Protein AF-A0A8K1FLX7-F1 (afdb_monomer)

Organism: Pythium oligandrum (NCBI:txid41045)

Nearest PDB structures (foldseek):
  1beo-assembly1_A-2  TM=7.433E-01  e=2.198E-02  Phytophthora cryptogea
  1lri-assembly1_A  TM=7.188E-01  e=2.747E-02  Phytophthora cryptogea
  4a3t-assembly1_A  TM=2.373E-01  e=6.465E+00  Saccharomyces cerevisiae W303

Sequence (201 aa):
MKLAAIVLAATVAVASAETTPYCDVSALLKVVQTPHSQACFASTGFNVAVSKAVTADNAAKICSEATCQAVLAETTDTFKTDCLTANNIPILAGVVKPSEAACAKFSTPACDTAIMLKVVTTDNARVCTALTGFSIAAAKPLKADDAAKVCPMTSCQGLFREILSTVTTDCTLFGGPLLVGDIMKQTEEACAEFAAESLTN

Mean predicted aligned error: 14.07 Å

Structure (mmCIF, N/CA/C/O backbone):
data_AF-A0A8K1FLX7-F1
#
_entry.id   AF-A0A8K1FLX7-F1
#
loop_
_atom_site.group_PDB
_atom_site.id
_atom_site.type_symbol
_atom_site.label_atom_id
_atom_site.label_alt_id
_atom_site.label_comp_id
_atom_site.label_asym_id
_atom_site.label_entity_id
_atom_site.label_seq_id
_atom_site.pdbx_PDB_ins_code
_atom_site.Cartn_x
_atom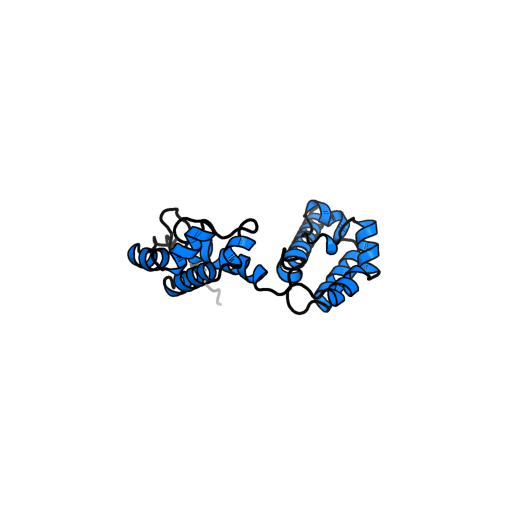_site.Cartn_y
_atom_site.Cartn_z
_atom_site.occupancy
_atom_site.B_iso_or_equiv
_atom_site.auth_seq_id
_atom_site.auth_comp_id
_atom_site.auth_asym_id
_atom_site.auth_atom_id
_atom_site.pdbx_PDB_model_num
ATOM 1 N N . MET A 1 1 ? -45.155 -27.346 -38.912 1.00 38.41 1 MET A N 1
ATOM 2 C CA . MET A 1 1 ? -43.889 -26.581 -38.981 1.00 38.41 1 MET A CA 1
ATOM 3 C C . MET A 1 1 ? -44.151 -25.251 -38.279 1.00 38.41 1 MET A C 1
ATOM 5 O O . MET A 1 1 ? -44.845 -24.425 -38.840 1.00 38.41 1 MET A O 1
ATOM 9 N N . LYS A 1 2 ? -44.045 -25.177 -36.945 1.00 36.53 2 LYS A N 1
ATOM 10 C CA . LYS A 1 2 ? -42.855 -24.759 -36.172 1.00 36.53 2 LYS A CA 1
ATOM 11 C C . LYS A 1 2 ? -42.156 -23.530 -36.766 1.00 36.53 2 LYS A C 1
ATOM 13 O O . LYS A 1 2 ? -41.332 -23.695 -37.652 1.00 36.53 2 LYS A O 1
ATOM 18 N N . LEU A 1 3 ? -42.438 -22.356 -36.205 1.00 33.16 3 LEU A N 1
ATOM 19 C CA . LEU A 1 3 ? -41.485 -21.255 -36.052 1.00 33.16 3 LEU A CA 1
ATOM 20 C C . LEU A 1 3 ? -41.843 -20.522 -34.755 1.00 33.16 3 LEU A C 1
ATOM 22 O O . LEU A 1 3 ? -42.993 -20.162 -34.521 1.00 33.16 3 LEU A O 1
ATOM 26 N N . ALA A 1 4 ? -40.861 -20.489 -33.862 1.00 38.47 4 ALA A N 1
ATOM 27 C CA . ALA A 1 4 ? -40.989 -20.187 -32.451 1.00 38.47 4 ALA A CA 1
ATOM 28 C C . ALA A 1 4 ? -41.092 -18.680 -32.197 1.00 38.47 4 ALA A C 1
ATOM 30 O O . ALA A 1 4 ? -40.341 -17.892 -32.767 1.00 38.47 4 ALA A O 1
ATOM 31 N N . ALA A 1 5 ? -41.992 -18.307 -31.290 1.00 37.91 5 ALA A N 1
ATOM 32 C CA . ALA A 1 5 ? -42.003 -17.003 -30.655 1.00 37.91 5 ALA A CA 1
ATOM 33 C C . ALA A 1 5 ? -40.826 -16.925 -29.672 1.00 37.91 5 ALA A C 1
ATOM 35 O O . ALA A 1 5 ? -40.810 -17.630 -28.664 1.00 37.91 5 ALA A O 1
ATOM 36 N N . ILE A 1 6 ? -39.839 -16.082 -29.967 1.00 38.88 6 ILE A N 1
ATOM 37 C CA . ILE A 1 6 ? -38.841 -15.657 -28.985 1.00 38.88 6 ILE A CA 1
ATOM 38 C C . ILE A 1 6 ? -39.355 -14.337 -28.418 1.00 38.88 6 ILE A C 1
ATOM 40 O O . ILE A 1 6 ? -39.120 -13.265 -28.968 1.00 38.88 6 ILE A O 1
ATOM 44 N N . VAL A 1 7 ? -40.108 -14.429 -27.325 1.00 35.12 7 VAL A N 1
ATOM 45 C CA . VAL A 1 7 ? -40.328 -13.290 -26.436 1.00 35.12 7 VAL A CA 1
ATOM 46 C C . VAL A 1 7 ? -39.023 -13.123 -25.662 1.00 35.12 7 VAL A C 1
ATOM 48 O O . VAL A 1 7 ? -38.773 -13.850 -24.703 1.00 35.12 7 VAL A O 1
ATOM 51 N N . LEU A 1 8 ? -38.156 -12.207 -26.104 1.00 35.25 8 LEU A N 1
ATOM 52 C CA . LEU A 1 8 ? -37.097 -11.692 -25.242 1.00 35.25 8 LEU A CA 1
ATOM 53 C C . LEU A 1 8 ? -37.785 -10.926 -24.109 1.00 35.25 8 LEU A C 1
ATOM 55 O O . LEU A 1 8 ? -38.166 -9.767 -24.258 1.00 35.25 8 LEU A O 1
ATOM 59 N N . ALA A 1 9 ? -37.962 -11.600 -22.976 1.00 37.16 9 ALA A N 1
ATOM 60 C CA . ALA A 1 9 ? -38.159 -10.940 -21.703 1.00 37.16 9 ALA A CA 1
ATOM 61 C C . ALA A 1 9 ? -36.873 -10.163 -21.402 1.00 37.16 9 ALA A C 1
ATOM 63 O O . ALA A 1 9 ? -35.912 -10.702 -20.857 1.00 37.16 9 ALA A O 1
ATOM 64 N N . ALA A 1 10 ? -36.834 -8.896 -21.808 1.00 34.69 10 ALA A N 1
ATOM 65 C CA . ALA A 1 10 ? -35.897 -7.943 -21.252 1.00 34.69 10 ALA A CA 1
ATOM 66 C C . ALA A 1 10 ? -36.300 -7.744 -19.787 1.00 34.69 10 ALA A C 1
ATOM 68 O O . ALA A 1 10 ? -37.112 -6.882 -19.456 1.00 34.69 10 ALA A O 1
ATOM 69 N N . THR A 1 11 ? -35.756 -8.574 -18.899 1.00 41.06 11 THR A N 1
ATOM 70 C CA . THR A 1 11 ? -35.595 -8.194 -17.501 1.00 41.06 11 THR A CA 1
ATOM 71 C C . THR A 1 11 ? -34.634 -7.017 -17.502 1.00 41.06 11 THR A C 1
ATOM 73 O O . THR A 1 11 ? -33.419 -7.178 -17.394 1.00 41.06 11 THR A O 1
ATOM 76 N N . VAL A 1 12 ? -35.181 -5.817 -17.682 1.00 42.44 12 VAL A N 1
ATOM 77 C CA . VAL A 1 12 ? -34.544 -4.607 -17.189 1.00 42.44 12 VAL A CA 1
ATOM 78 C C . VAL A 1 12 ? -34.522 -4.813 -15.685 1.00 42.44 12 VAL A C 1
ATOM 80 O O . VAL A 1 12 ? -35.521 -4.597 -15.000 1.00 42.44 12 VAL A O 1
ATOM 83 N N . ALA A 1 13 ? -33.409 -5.345 -15.182 1.00 37.38 13 ALA A N 1
ATOM 84 C CA . ALA A 1 13 ? -33.047 -5.159 -13.798 1.00 37.38 13 ALA A CA 1
ATOM 85 C C . ALA A 1 13 ? -32.950 -3.645 -13.641 1.00 37.38 13 ALA A C 1
ATOM 87 O O . ALA A 1 13 ? -31.948 -3.022 -13.988 1.00 37.38 13 ALA A O 1
ATOM 88 N N . VAL A 1 14 ? -34.055 -3.039 -13.214 1.00 37.00 14 VAL A N 1
ATOM 89 C CA . VAL A 1 14 ? -34.009 -1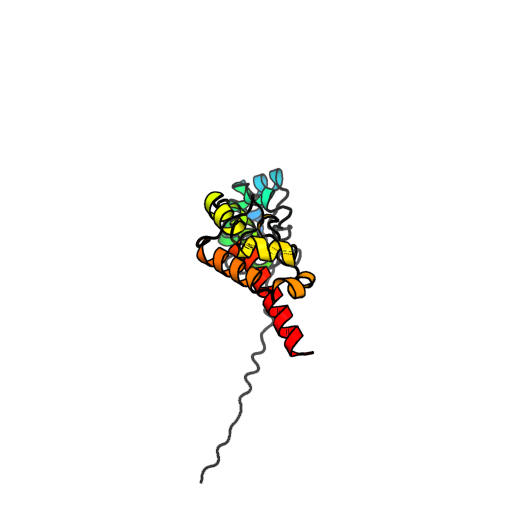.759 -12.541 1.00 37.00 14 VAL A CA 1
ATOM 90 C C . VAL A 1 14 ? -33.110 -2.059 -11.356 1.00 37.00 14 VAL A C 1
ATOM 92 O O . VAL A 1 14 ? -33.545 -2.685 -10.393 1.00 37.00 14 VAL A O 1
ATOM 95 N N . ALA A 1 15 ? -31.821 -1.742 -11.488 1.00 38.69 15 ALA A N 1
ATOM 96 C CA . ALA A 1 15 ? -30.971 -1.558 -10.338 1.00 38.69 15 ALA A CA 1
ATOM 97 C C . ALA A 1 15 ? -31.696 -0.478 -9.547 1.00 38.69 15 ALA A C 1
ATOM 99 O O . ALA A 1 15 ? -31.667 0.700 -9.905 1.00 38.69 15 ALA A O 1
ATOM 100 N N . SER A 1 16 ? -32.481 -0.904 -8.560 1.00 43.84 16 SER A N 1
ATOM 101 C CA . SER A 1 16 ? -32.923 -0.029 -7.500 1.00 43.84 16 SER A CA 1
ATOM 102 C C . SER A 1 16 ? -31.652 0.661 -7.049 1.00 43.84 16 SER A C 1
ATOM 104 O O . SER A 1 16 ? -30.715 0.000 -6.604 1.00 43.84 16 SER A O 1
ATOM 106 N N . ALA A 1 17 ? -31.577 1.970 -7.280 1.00 42.66 17 ALA A N 1
ATOM 107 C CA . ALA A 1 17 ? -30.638 2.815 -6.584 1.00 42.66 17 ALA A CA 1
ATOM 108 C C . ALA A 1 17 ? -30.987 2.642 -5.105 1.00 42.66 17 ALA A C 1
ATOM 110 O O . ALA A 1 17 ? -31.851 3.335 -4.574 1.00 42.66 17 ALA A O 1
ATOM 111 N N . GLU A 1 18 ? -30.419 1.615 -4.478 1.00 52.69 18 GLU A N 1
ATOM 112 C CA . GLU A 1 18 ? -30.443 1.454 -3.043 1.00 52.69 18 GLU A CA 1
ATOM 113 C C . GLU A 1 18 ? -29.642 2.644 -2.545 1.00 52.69 18 GLU A C 1
ATOM 115 O O . GLU A 1 18 ? -28.415 2.674 -2.609 1.00 52.69 18 GLU A O 1
ATOM 120 N N . THR A 1 19 ? -30.352 3.709 -2.183 1.00 66.31 19 THR A N 1
ATOM 121 C CA . THR A 1 19 ? -29.763 4.842 -1.491 1.00 66.31 19 THR A CA 1
ATOM 122 C C . THR A 1 19 ? -29.143 4.275 -0.231 1.00 66.31 19 THR A C 1
ATOM 124 O O . THR A 1 19 ? -29.875 3.918 0.695 1.00 66.31 19 THR A O 1
ATOM 127 N N . THR A 1 20 ? -27.816 4.132 -0.233 1.00 75.75 20 THR A N 1
ATOM 128 C CA . THR A 1 20 ? -27.053 3.673 0.922 1.00 75.75 20 THR A CA 1
ATOM 129 C C . THR A 1 20 ? -27.530 4.468 2.136 1.00 75.75 20 THR A C 1
ATOM 131 O O . THR A 1 20 ? -27.449 5.700 2.116 1.00 75.75 20 THR A O 1
ATOM 134 N N . PRO A 1 21 ? -28.102 3.814 3.159 1.00 87.94 21 PRO A N 1
ATOM 135 C CA . PRO A 1 21 ? -28.716 4.527 4.266 1.00 87.94 21 PRO A CA 1
ATOM 136 C C . PRO A 1 21 ? -27.648 5.264 5.073 1.00 87.94 21 PRO A C 1
ATOM 138 O O . PRO A 1 21 ? -26.487 4.853 5.113 1.00 87.94 21 PRO A O 1
ATOM 141 N N . TYR A 1 22 ? -28.036 6.344 5.749 1.00 89.25 22 TYR A N 1
ATOM 142 C CA . TYR A 1 22 ? -27.153 6.982 6.721 1.00 89.25 22 TYR A CA 1
ATOM 143 C C . TYR A 1 22 ? -26.860 6.037 7.888 1.00 89.25 22 TYR A C 1
ATOM 145 O O . TYR A 1 22 ? -27.714 5.249 8.299 1.00 89.25 22 TYR A O 1
ATOM 153 N N . CYS A 1 23 ? -25.644 6.119 8.419 1.00 88.62 23 CYS A N 1
ATOM 154 C CA . CYS A 1 23 ? -25.226 5.322 9.561 1.00 88.62 23 CYS A CA 1
ATOM 155 C C . CYS A 1 23 ? -26.071 5.646 10.793 1.00 88.62 23 CYS A C 1
ATOM 157 O O . CYS A 1 23 ? -26.326 6.815 11.095 1.00 88.62 23 CYS A O 1
ATOM 159 N N . ASP A 1 24 ? -26.449 4.605 11.538 1.00 90.69 24 ASP A N 1
ATOM 160 C CA . ASP A 1 24 ? -27.077 4.776 12.843 1.00 90.69 24 ASP A CA 1
ATOM 161 C C . ASP A 1 24 ? -26.142 5.573 13.764 1.00 90.69 24 ASP A C 1
ATOM 163 O O . ASP A 1 24 ? -24.997 5.182 14.015 1.00 90.69 24 ASP A O 1
ATOM 167 N N . VAL A 1 25 ? -26.632 6.710 14.263 1.00 87.75 25 VAL A N 1
ATOM 168 C CA . VAL A 1 25 ? -25.826 7.636 15.068 1.00 87.75 25 VAL A CA 1
ATOM 169 C C . VAL A 1 25 ? -25.359 6.961 16.353 1.00 87.75 25 VAL A C 1
ATOM 171 O O . VAL A 1 25 ? -24.241 7.214 16.786 1.00 87.75 25 VAL A O 1
ATOM 174 N N . SER A 1 26 ? -26.166 6.072 16.942 1.00 88.88 26 SER A N 1
ATOM 175 C CA . SER A 1 26 ? -25.806 5.380 18.186 1.00 88.88 26 SER A CA 1
ATOM 176 C C . SER A 1 26 ? -24.693 4.352 17.971 1.00 88.88 26 SER A C 1
ATOM 178 O O . SER A 1 26 ? -23.785 4.251 18.796 1.00 88.88 26 SER A O 1
ATOM 180 N N . ALA A 1 27 ? -24.719 3.619 16.859 1.00 88.94 27 ALA A N 1
ATOM 181 C CA . ALA A 1 27 ? -23.647 2.727 16.434 1.00 88.94 27 ALA A CA 1
ATOM 182 C C . ALA A 1 27 ? -22.360 3.508 16.143 1.00 88.94 27 ALA A C 1
ATOM 184 O O . ALA A 1 27 ? -21.290 3.138 16.622 1.00 88.94 27 ALA A O 1
ATOM 185 N N . LEU A 1 28 ? -22.468 4.640 15.443 1.00 87.06 28 LEU A N 1
ATOM 186 C CA . LEU A 1 28 ? -21.324 5.504 15.159 1.00 87.06 28 LEU A CA 1
ATOM 187 C C . LEU A 1 28 ? -20.711 6.056 16.451 1.00 87.06 28 LEU A C 1
ATOM 189 O O . LEU A 1 28 ? -19.492 6.051 16.606 1.00 87.06 28 LEU A O 1
ATOM 193 N N . LEU A 1 29 ? -21.555 6.464 17.405 1.00 87.69 29 LEU A N 1
ATOM 194 C CA . LEU A 1 29 ? -21.135 6.968 18.710 1.00 87.69 29 LEU A CA 1
ATOM 195 C C . LEU A 1 29 ? -20.344 5.920 19.500 1.00 87.69 29 LEU A C 1
ATOM 197 O O . LEU A 1 29 ? -19.318 6.257 20.088 1.00 87.69 29 LEU A O 1
ATOM 201 N N . LYS A 1 30 ? -20.780 4.652 19.466 1.00 88.38 30 LYS A N 1
ATOM 202 C CA . LYS A 1 30 ? -20.073 3.538 20.118 1.00 88.38 30 LYS A CA 1
ATOM 203 C C . LYS A 1 30 ? -18.651 3.369 19.603 1.00 88.38 30 LYS A C 1
ATOM 205 O O . LYS A 1 30 ? -17.794 3.025 20.401 1.00 88.38 30 LYS A O 1
ATOM 210 N N . VAL A 1 31 ? -18.410 3.633 18.320 1.00 89.50 31 VAL A N 1
ATOM 211 C CA . VAL A 1 31 ? -17.071 3.579 17.720 1.00 89.50 31 VAL A CA 1
ATOM 212 C C . VAL A 1 31 ? -16.267 4.829 18.073 1.00 89.50 31 VAL A C 1
ATOM 214 O O . VAL A 1 31 ? -15.152 4.729 18.571 1.00 89.50 31 VAL A O 1
ATOM 217 N N . VAL A 1 32 ?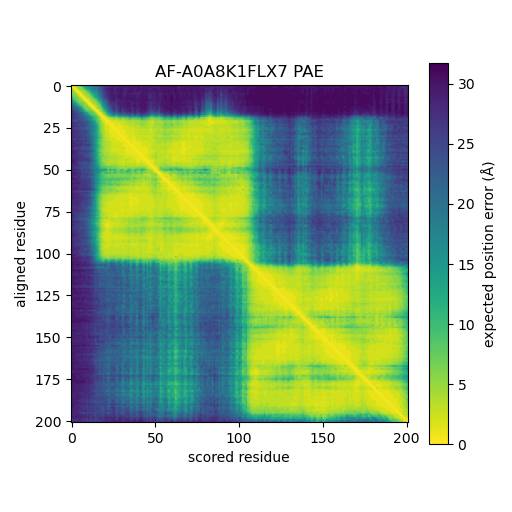 -16.818 6.031 17.870 1.00 88.81 32 VAL A N 1
ATOM 218 C CA . VAL A 1 32 ? -16.015 7.257 18.038 1.00 88.81 32 VAL A CA 1
ATOM 219 C C . VAL A 1 32 ? -15.720 7.618 19.493 1.00 88.81 32 VAL A C 1
ATOM 221 O O . VAL A 1 32 ? -14.799 8.395 19.746 1.00 88.81 32 VAL A O 1
ATOM 224 N N . GLN A 1 33 ? -16.474 7.072 20.449 1.00 92.00 33 GLN A N 1
ATOM 225 C CA . GLN A 1 33 ? -16.265 7.306 21.878 1.00 92.00 33 GLN A CA 1
ATOM 226 C C . GLN A 1 33 ? -15.363 6.268 22.551 1.00 92.00 33 GLN A C 1
ATOM 228 O O . GLN A 1 33 ? -15.080 6.428 23.742 1.00 92.00 33 GLN A O 1
ATOM 233 N N . THR A 1 34 ? -14.882 5.240 21.840 1.00 91.38 34 THR A N 1
ATOM 234 C CA . THR A 1 34 ? -13.972 4.265 22.454 1.00 91.38 34 THR A CA 1
ATOM 235 C C . THR A 1 34 ? -12.663 4.927 22.897 1.00 91.38 34 THR A C 1
ATOM 237 O O . THR A 1 34 ? -12.220 5.913 22.293 1.00 91.38 34 THR A O 1
ATOM 240 N N . PRO A 1 35 ? -11.996 4.394 23.938 1.00 91.50 35 PRO A N 1
ATOM 241 C CA . PRO A 1 35 ? -10.664 4.854 24.325 1.00 91.50 35 PRO A CA 1
ATOM 242 C C . PRO A 1 35 ? -9.665 4.810 23.159 1.00 91.50 35 PRO A C 1
ATOM 244 O O . PRO A 1 35 ? -8.825 5.700 23.039 1.00 91.50 35 PRO A O 1
ATOM 247 N N . HIS A 1 36 ? -9.794 3.821 22.267 1.00 91.75 36 HIS A N 1
ATOM 248 C CA . HIS A 1 36 ? -8.977 3.710 21.061 1.00 91.75 36 HIS A CA 1
ATOM 249 C C . HIS A 1 36 ? -9.235 4.856 20.081 1.00 91.75 36 HIS A C 1
ATOM 251 O O . HIS A 1 36 ? -8.278 5.464 19.607 1.00 91.75 36 HIS A O 1
ATOM 257 N N . SER A 1 37 ? -10.499 5.220 19.840 1.00 89.19 37 SER A N 1
ATOM 258 C CA . SER A 1 37 ? -10.855 6.365 18.991 1.00 89.19 37 SER A CA 1
ATOM 259 C C . SER A 1 37 ? -10.305 7.681 19.536 1.00 89.19 37 SER A C 1
ATOM 261 O O . SER A 1 37 ? -9.695 8.455 18.797 1.00 89.19 37 SER A O 1
ATOM 263 N N . GLN A 1 38 ? -10.425 7.913 20.844 1.00 91.81 38 GLN A N 1
ATOM 264 C CA . GLN A 1 38 ? -9.896 9.126 21.471 1.00 91.81 38 GLN A CA 1
ATOM 265 C C . GLN A 1 38 ? -8.364 9.194 21.398 1.00 91.81 38 GLN A C 1
ATOM 267 O O . GLN A 1 38 ? -7.810 10.240 21.056 1.00 91.81 38 GLN A O 1
ATOM 272 N N . ALA A 1 39 ? -7.676 8.083 21.674 1.00 88.56 39 ALA A N 1
ATOM 273 C CA . ALA A 1 39 ? -6.219 8.011 21.606 1.00 88.56 39 ALA A CA 1
ATOM 274 C C . ALA A 1 39 ? -5.695 8.147 20.166 1.00 88.56 39 ALA A C 1
ATOM 276 O O . ALA A 1 39 ? -4.727 8.875 19.926 1.00 88.56 39 ALA A O 1
ATOM 277 N N . CYS A 1 40 ? -6.363 7.513 19.201 1.00 89.50 40 CYS A N 1
ATOM 278 C CA . CYS A 1 40 ? -6.035 7.634 17.785 1.00 89.50 40 CYS A CA 1
ATOM 279 C C . CYS A 1 40 ? -6.218 9.076 17.295 1.00 89.50 40 CYS A C 1
ATOM 281 O O . CYS A 1 40 ? -5.336 9.627 16.634 1.00 89.50 40 CYS A O 1
ATOM 283 N N . PHE A 1 41 ? -7.321 9.731 17.664 1.00 90.38 41 PHE A N 1
ATOM 284 C CA . PHE A 1 41 ? -7.551 11.123 17.295 1.00 90.38 41 PHE A CA 1
ATOM 285 C C . PHE A 1 41 ? -6.521 12.063 17.935 1.00 90.38 41 PHE A C 1
ATOM 287 O O . PHE A 1 41 ? -5.974 12.924 17.250 1.00 90.38 41 PHE A O 1
ATOM 294 N N . ALA A 1 42 ? -6.202 11.880 19.218 1.00 88.31 42 ALA A N 1
ATOM 295 C CA . ALA A 1 42 ? -5.230 12.719 19.918 1.00 88.31 42 ALA A CA 1
ATOM 296 C C . ALA A 1 42 ? -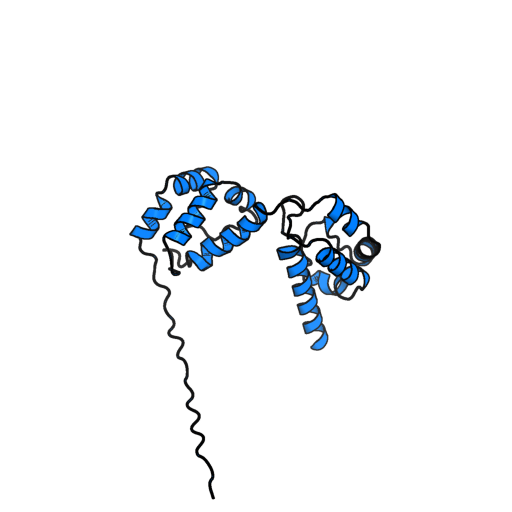3.815 12.624 19.318 1.00 88.31 42 ALA A C 1
ATOM 298 O O . ALA A 1 42 ? -3.110 13.629 19.232 1.00 88.31 42 ALA A O 1
ATOM 299 N N . SER A 1 43 ? -3.401 11.431 18.884 1.00 82.81 43 SER A N 1
ATOM 300 C CA . SER A 1 43 ? -2.077 11.196 18.294 1.00 82.81 43 SER A CA 1
ATOM 301 C C . SER A 1 43 ? -2.019 11.591 16.816 1.00 82.81 43 SER A C 1
ATOM 303 O O . SER A 1 43 ? -1.063 12.239 16.376 1.00 82.81 43 SER A O 1
ATOM 305 N N . THR A 1 44 ? -3.046 11.253 16.033 1.00 84.00 44 THR A N 1
ATOM 306 C CA . THR A 1 44 ? -2.991 11.312 14.563 1.00 84.00 44 THR A CA 1
ATOM 307 C C . THR A 1 44 ? -3.906 12.353 13.930 1.00 84.00 44 THR A C 1
ATOM 309 O O . THR A 1 44 ? -3.602 12.819 12.832 1.00 84.00 44 THR A O 1
ATOM 312 N N . GLY A 1 45 ? -4.974 12.757 14.619 1.00 85.19 45 GLY A N 1
ATOM 313 C CA . GLY A 1 45 ? -6.076 13.549 14.068 1.00 85.19 45 GLY A CA 1
ATOM 314 C C . GLY A 1 45 ? -7.102 12.724 13.281 1.00 85.19 45 GLY A C 1
ATOM 315 O O . GLY A 1 45 ? -8.050 13.297 12.746 1.00 85.19 45 GLY A O 1
ATOM 316 N N . PHE A 1 46 ? -6.940 11.398 13.197 1.00 85.94 46 PHE A N 1
ATOM 317 C CA . PHE A 1 46 ? -7.859 10.515 12.483 1.00 85.94 46 PHE A CA 1
ATOM 318 C C . PHE A 1 46 ? -9.133 10.242 13.287 1.00 85.94 46 PHE A C 1
ATOM 320 O O . PHE A 1 46 ? -9.090 9.938 14.477 1.00 85.94 46 PHE A O 1
ATOM 327 N N . ASN A 1 47 ? -10.277 10.329 12.612 1.00 86.19 47 ASN A N 1
ATOM 328 C CA . ASN A 1 47 ? -11.591 10.005 13.160 1.00 86.19 47 ASN A CA 1
ATOM 329 C C . ASN A 1 47 ? -12.474 9.398 12.064 1.00 86.19 47 ASN A C 1
ATOM 331 O O . ASN A 1 47 ? -12.844 10.092 11.117 1.00 86.19 47 ASN A O 1
ATOM 335 N N . VAL A 1 48 ? -12.855 8.133 12.221 1.00 82.00 48 VAL A N 1
ATOM 336 C CA . VAL A 1 48 ? -13.575 7.350 11.204 1.00 82.00 48 VAL A CA 1
ATOM 337 C C . VAL A 1 48 ? -14.950 7.918 10.809 1.00 82.00 48 VAL A C 1
ATOM 339 O O . VAL A 1 48 ? -15.430 7.651 9.712 1.00 82.00 48 VAL A O 1
ATOM 342 N N . ALA A 1 49 ? -15.580 8.737 11.659 1.00 76.25 49 ALA A N 1
ATOM 343 C CA . ALA A 1 49 ? -16.900 9.313 11.385 1.00 76.25 49 ALA A CA 1
ATOM 344 C C . ALA A 1 49 ? -16.865 10.572 10.508 1.00 76.25 49 ALA A C 1
ATOM 346 O O . ALA A 1 49 ? -17.861 10.897 9.860 1.00 76.25 49 ALA A O 1
ATOM 347 N N . VAL A 1 50 ? -15.751 11.307 10.518 1.00 73.88 50 VAL A N 1
ATOM 348 C CA . VAL A 1 50 ? -15.644 12.623 9.859 1.00 73.88 50 VAL A CA 1
ATOM 349 C C . VAL A 1 50 ? -14.444 12.745 8.926 1.00 73.88 50 VAL A C 1
ATOM 351 O O . VAL A 1 50 ? -14.408 13.655 8.100 1.00 73.88 50 VAL A O 1
ATOM 354 N N . SER A 1 51 ? -13.475 11.840 9.035 1.00 72.88 51 SER A N 1
ATOM 355 C CA . SER A 1 51 ? -12.284 11.830 8.189 1.00 72.88 51 SER A CA 1
ATOM 356 C C . SER A 1 51 ? -12.570 11.140 6.864 1.00 72.88 51 SER A C 1
ATOM 358 O O . SER A 1 51 ? -13.404 10.242 6.763 1.00 72.88 51 SER A O 1
ATOM 360 N N . LYS A 1 52 ? -11.828 11.548 5.837 1.00 73.81 52 LYS A N 1
ATOM 361 C CA . LYS A 1 52 ? -11.665 10.734 4.630 1.00 73.81 52 LYS A CA 1
ATOM 362 C C . LYS A 1 52 ? -10.813 9.501 4.958 1.00 73.81 52 LYS A C 1
ATOM 364 O O . LYS A 1 52 ? -10.190 9.445 6.020 1.00 73.81 52 LYS A O 1
ATOM 369 N N . ALA A 1 53 ? -10.768 8.547 4.030 1.00 76.00 53 ALA A N 1
ATOM 370 C CA . ALA A 1 53 ? -9.816 7.443 4.076 1.00 76.00 53 ALA A CA 1
ATOM 371 C C . ALA A 1 53 ? -8.391 7.918 4.397 1.00 76.00 53 ALA A C 1
ATOM 373 O O . ALA A 1 53 ? -7.976 9.002 3.973 1.00 76.00 53 ALA A O 1
ATOM 374 N N . VAL A 1 54 ? -7.643 7.072 5.105 1.00 75.62 54 VAL A N 1
ATOM 375 C CA . VAL A 1 54 ? -6.193 7.214 5.259 1.00 75.62 54 VAL A CA 1
ATOM 376 C C . VAL A 1 54 ? -5.560 7.315 3.867 1.00 75.62 54 VAL A C 1
ATOM 378 O O . VAL A 1 54 ? -5.836 6.508 2.978 1.00 75.62 54 VAL A O 1
ATOM 381 N N . THR A 1 55 ? -4.733 8.336 3.671 1.00 71.94 55 THR A N 1
ATOM 382 C CA . THR A 1 55 ? -3.972 8.583 2.445 1.00 71.94 55 THR A CA 1
ATOM 383 C C . THR A 1 55 ? -2.520 8.164 2.647 1.00 71.94 55 THR A C 1
ATOM 385 O O . THR A 1 55 ? -2.064 7.992 3.774 1.00 71.94 55 THR A O 1
ATOM 388 N N . ALA A 1 56 ? -1.749 8.035 1.565 1.00 65.25 56 ALA A N 1
ATOM 389 C CA . ALA A 1 56 ? -0.323 7.708 1.667 1.00 65.25 56 ALA A CA 1
ATOM 390 C C . ALA A 1 56 ? 0.447 8.688 2.580 1.00 65.25 56 ALA A C 1
ATOM 392 O O . ALA A 1 56 ? 1.320 8.267 3.335 1.00 65.25 56 ALA A O 1
ATOM 393 N N . ASP A 1 57 ? 0.060 9.967 2.570 1.00 63.78 57 ASP A N 1
ATOM 394 C CA . ASP A 1 57 ? 0.725 11.029 3.332 1.00 63.78 57 ASP A CA 1
ATOM 395 C C . ASP A 1 57 ? 0.526 10.914 4.852 1.00 63.78 57 ASP A C 1
ATOM 397 O O . ASP A 1 57 ? 1.371 11.372 5.620 1.00 63.78 57 ASP A O 1
ATOM 401 N N . ASN A 1 58 ? -0.580 10.313 5.311 1.00 74.88 58 ASN A N 1
ATOM 402 C CA . ASN A 1 58 ? -0.869 10.141 6.741 1.00 74.88 58 ASN A CA 1
ATOM 403 C C . ASN A 1 58 ? -0.850 8.675 7.203 1.00 74.88 58 ASN A C 1
ATOM 405 O O . ASN A 1 58 ? -0.867 8.423 8.410 1.00 74.88 58 ASN A O 1
ATOM 409 N N . ALA A 1 59 ? -0.732 7.720 6.278 1.00 77.06 59 ALA A N 1
ATOM 410 C CA . ALA A 1 59 ? -0.677 6.295 6.569 1.00 77.06 59 ALA A CA 1
ATOM 411 C C . ALA A 1 59 ? 0.474 5.938 7.515 1.00 77.06 59 ALA A C 1
ATOM 413 O O . ALA A 1 59 ? 0.245 5.235 8.490 1.00 77.06 59 ALA A O 1
ATOM 414 N N . ALA A 1 60 ? 1.674 6.497 7.335 1.00 71.25 60 ALA A N 1
ATOM 415 C CA . ALA A 1 60 ? 2.797 6.219 8.238 1.00 71.25 60 ALA A CA 1
ATOM 416 C C . ALA A 1 60 ? 2.486 6.576 9.703 1.00 71.25 60 ALA A C 1
ATOM 418 O O . ALA A 1 60 ? 2.913 5.879 10.622 1.00 71.25 60 ALA A O 1
ATOM 419 N N . LYS A 1 61 ? 1.708 7.643 9.919 1.00 78.25 61 LYS A N 1
ATOM 420 C CA . LYS A 1 61 ? 1.309 8.115 11.247 1.00 78.25 61 LYS A CA 1
ATOM 421 C C . LYS A 1 61 ? 0.119 7.334 11.809 1.00 78.25 61 LYS A C 1
ATOM 423 O O . LYS A 1 61 ? 0.087 7.061 12.996 1.00 78.25 61 LYS A O 1
ATOM 428 N N . ILE A 1 62 ? -0.864 6.994 10.976 1.00 82.50 62 ILE A N 1
ATOM 429 C CA . ILE A 1 62 ? -2.103 6.331 11.414 1.00 82.50 62 ILE A CA 1
ATOM 430 C C . ILE A 1 62 ? -1.904 4.822 11.555 1.00 82.50 62 ILE A C 1
ATOM 432 O O . ILE A 1 62 ? -2.358 4.215 12.516 1.00 82.50 62 ILE A O 1
ATOM 436 N N . CYS A 1 63 ? -1.191 4.205 10.624 1.00 84.06 63 CYS A N 1
ATOM 437 C CA . CYS A 1 63 ? -1.053 2.759 10.550 1.00 84.06 63 CYS A CA 1
ATOM 438 C C . CYS A 1 63 ? -0.009 2.194 11.516 1.00 84.06 63 CYS A C 1
ATOM 440 O O . CYS A 1 63 ? -0.058 1.000 11.804 1.00 84.06 63 CYS A O 1
ATOM 442 N N . SER A 1 64 ? 0.907 3.025 12.025 1.00 79.25 64 SER A N 1
ATOM 443 C CA . SER A 1 64 ? 1.849 2.644 13.086 1.00 79.25 64 SER A CA 1
ATOM 444 C C . SER A 1 64 ? 1.232 2.707 14.490 1.00 79.25 64 SER A C 1
ATOM 446 O O . SER A 1 64 ? 1.778 2.123 15.424 1.00 79.25 64 SER A O 1
ATOM 448 N N . GLU A 1 65 ? 0.077 3.361 14.641 1.00 84.50 65 GLU A N 1
ATOM 449 C CA . GLU A 1 65 ? -0.619 3.510 15.916 1.00 84.50 65 GLU A CA 1
ATOM 450 C C . GLU A 1 65 ? -1.602 2.355 16.137 1.00 84.50 65 GLU A C 1
ATOM 452 O O . GLU A 1 65 ? -2.645 2.253 15.484 1.00 84.50 65 GLU A O 1
ATOM 457 N N . ALA A 1 66 ? -1.307 1.492 17.114 1.00 83.31 66 ALA A N 1
ATOM 458 C CA . ALA A 1 66 ? -2.153 0.339 17.445 1.00 83.31 66 ALA A CA 1
ATOM 459 C C . ALA A 1 66 ? -3.596 0.747 17.800 1.00 83.31 66 ALA A C 1
ATOM 461 O O . ALA A 1 66 ? -4.548 0.030 17.495 1.00 83.31 66 ALA A O 1
ATOM 462 N N . THR A 1 67 ? -3.768 1.929 18.397 1.00 89.69 67 THR A N 1
ATOM 463 C CA . THR A 1 67 ? -5.090 2.477 18.727 1.00 89.69 67 THR A CA 1
ATOM 464 C C . THR A 1 67 ? -5.899 2.816 17.476 1.00 89.69 67 THR A C 1
ATOM 466 O O . THR A 1 67 ? -7.095 2.551 17.442 1.00 89.69 67 THR A O 1
ATOM 469 N N . CYS A 1 68 ? -5.266 3.311 16.412 1.00 89.25 68 CYS A N 1
ATOM 470 C CA . CYS A 1 68 ? -5.942 3.574 15.145 1.00 89.25 68 CYS A CA 1
ATOM 471 C C . CYS A 1 68 ? -6.321 2.289 14.405 1.00 89.25 68 CYS A C 1
ATOM 473 O O . CYS A 1 68 ? -7.406 2.216 13.827 1.00 89.25 68 CYS A O 1
ATOM 475 N N . GLN A 1 69 ? -5.480 1.252 14.469 1.00 88.12 69 GLN A N 1
ATOM 476 C CA . GLN A 1 69 ? -5.838 -0.060 13.922 1.00 88.12 69 GLN A CA 1
ATOM 477 C C . GLN A 1 69 ? -7.031 -0.679 14.663 1.00 88.12 69 GLN A C 1
ATOM 479 O O . GLN A 1 69 ? -7.937 -1.217 14.027 1.00 88.12 69 GLN A O 1
ATOM 484 N N . ALA A 1 70 ? -7.081 -0.536 15.991 1.00 90.06 70 ALA A N 1
ATOM 485 C CA . ALA A 1 70 ? -8.221 -0.984 16.785 1.00 90.06 70 ALA A CA 1
ATOM 486 C C . ALA A 1 70 ? -9.522 -0.261 16.393 1.00 90.06 70 ALA A C 1
ATOM 488 O O . ALA A 1 70 ? -10.556 -0.908 16.282 1.00 90.06 70 ALA A O 1
ATOM 489 N N . VAL A 1 71 ? -9.475 1.044 16.095 1.00 92.00 71 VAL A N 1
ATOM 490 C CA . VAL A 1 71 ? -10.652 1.803 15.626 1.00 92.00 71 VAL A CA 1
ATOM 491 C C . VAL A 1 71 ? -11.183 1.270 14.296 1.00 92.00 71 VAL A C 1
ATOM 493 O O . VAL A 1 71 ? -12.397 1.141 14.132 1.00 92.00 71 VAL A O 1
ATOM 496 N N . LEU A 1 72 ? -10.302 0.950 13.339 1.00 90.56 72 LEU A N 1
ATOM 497 C CA . LEU A 1 72 ? -10.718 0.361 12.060 1.00 90.56 72 LEU A CA 1
ATOM 498 C C . LEU A 1 72 ? -11.417 -0.989 12.283 1.00 90.56 72 LEU A C 1
ATOM 500 O O . LEU A 1 72 ? -12.513 -1.196 11.762 1.00 90.56 72 LEU A O 1
ATOM 504 N N . ALA A 1 73 ? -10.852 -1.847 13.139 1.00 90.06 73 ALA A N 1
ATOM 505 C CA . ALA A 1 73 ? -11.449 -3.133 13.498 1.00 90.06 73 ALA A CA 1
ATOM 506 C C . ALA A 1 73 ? -12.806 -2.978 14.213 1.00 90.06 73 ALA A C 1
ATOM 508 O O . ALA A 1 73 ? -13.786 -3.603 13.813 1.00 90.06 73 ALA A O 1
ATOM 509 N N . GLU A 1 74 ? -12.903 -2.094 15.211 1.00 92.25 74 GLU A N 1
ATOM 510 C CA . GLU A 1 74 ? -14.153 -1.778 15.922 1.00 92.25 74 GLU A CA 1
ATOM 511 C C . GLU A 1 74 ? -15.239 -1.255 14.971 1.00 92.25 74 GLU A C 1
ATOM 513 O O . GLU A 1 74 ? -16.424 -1.571 15.132 1.00 92.25 74 GLU A O 1
ATOM 518 N N . THR A 1 75 ? -14.846 -0.478 13.956 1.00 90.81 75 THR A N 1
ATOM 519 C CA . THR A 1 75 ? -15.765 0.024 12.928 1.00 90.81 75 THR A CA 1
ATOM 520 C C . THR A 1 75 ? -16.285 -1.118 12.059 1.00 90.81 75 THR A C 1
ATOM 522 O O . THR A 1 75 ? -17.498 -1.235 11.886 1.00 90.81 75 THR A O 1
ATOM 525 N N . THR A 1 76 ? -15.405 -1.992 11.563 1.00 90.56 76 THR A N 1
ATOM 526 C CA . THR A 1 76 ? -15.786 -3.198 10.802 1.00 90.56 76 THR A CA 1
ATOM 527 C C . THR A 1 76 ? -16.683 -4.130 11.621 1.00 90.56 76 THR A C 1
ATOM 529 O O . THR A 1 76 ? -17.616 -4.748 11.098 1.00 90.56 76 THR A O 1
ATOM 532 N N . ASP A 1 77 ? -16.449 -4.223 12.929 1.00 90.75 77 ASP A N 1
ATOM 533 C CA . ASP A 1 77 ? -17.277 -5.046 13.800 1.00 90.75 77 ASP A CA 1
ATOM 534 C C . ASP A 1 77 ? -18.654 -4.451 14.068 1.00 90.75 77 ASP A C 1
ATOM 536 O O . ASP A 1 77 ? -19.644 -5.189 14.104 1.00 90.75 77 ASP A O 1
ATOM 540 N N . THR A 1 78 ? -18.727 -3.129 14.191 1.00 91.81 78 THR A N 1
ATOM 541 C CA . THR A 1 78 ? -19.979 -2.407 14.422 1.00 91.81 78 THR A CA 1
ATOM 542 C C . THR A 1 78 ? -20.845 -2.349 13.164 1.00 91.81 78 THR A C 1
ATOM 544 O O . THR A 1 78 ? -22.060 -2.542 13.238 1.00 91.81 78 THR A O 1
ATOM 547 N N . PHE A 1 79 ? -20.235 -2.112 12.003 1.00 89.94 79 PHE A N 1
ATOM 548 C CA . PHE A 1 79 ? -20.932 -1.924 10.735 1.00 89.94 79 PHE A CA 1
ATOM 549 C C . PHE A 1 79 ? -20.731 -3.141 9.832 1.00 89.94 79 PHE A C 1
ATOM 551 O O . PHE A 1 79 ? -19.695 -3.308 9.199 1.00 89.94 79 PHE A O 1
ATOM 558 N N . LYS A 1 80 ? -21.751 -4.005 9.758 1.00 84.69 80 LYS A N 1
ATOM 559 C CA . LYS A 1 80 ? -21.735 -5.209 8.903 1.00 84.69 80 LYS A CA 1
ATOM 560 C C . LYS A 1 80 ? -22.097 -4.926 7.444 1.00 84.69 80 LYS A C 1
ATOM 562 O O . LYS A 1 80 ? -21.752 -5.706 6.561 1.00 84.69 80 LYS A O 1
ATOM 567 N N . THR A 1 81 ? -22.780 -3.816 7.194 1.00 88.50 81 THR A N 1
ATOM 568 C CA . THR A 1 81 ? -23.122 -3.310 5.863 1.00 88.50 81 THR A CA 1
ATOM 569 C C . THR A 1 81 ? -22.726 -1.850 5.772 1.00 88.50 81 THR A C 1
ATOM 571 O O . THR A 1 81 ? -22.651 -1.160 6.790 1.00 88.50 81 THR A O 1
ATOM 574 N N . ASP A 1 82 ? -22.474 -1.381 4.554 1.00 89.38 82 ASP A N 1
ATOM 575 C CA . ASP A 1 82 ? -22.060 -0.000 4.359 1.00 89.38 82 ASP A CA 1
ATOM 576 C C . ASP A 1 82 ? -23.201 0.981 4.659 1.00 89.38 82 ASP A C 1
ATOM 578 O O . ASP A 1 82 ? -24.380 0.674 4.467 1.00 89.38 82 ASP A O 1
ATOM 582 N N . CYS A 1 83 ? -22.831 2.162 5.134 1.00 91.12 83 CYS A N 1
ATOM 583 C CA . CYS A 1 83 ? -23.742 3.253 5.446 1.00 91.12 83 CYS A CA 1
ATOM 584 C C . CYS A 1 83 ? -23.030 4.594 5.247 1.00 91.12 83 CYS A C 1
ATOM 586 O O . CYS A 1 83 ? -21.803 4.676 5.324 1.00 91.12 83 CYS A O 1
ATOM 588 N N . LEU A 1 84 ? -23.789 5.655 4.985 1.00 89.50 84 LEU A N 1
ATOM 589 C CA . LEU A 1 84 ? -23.244 6.992 4.777 1.00 89.50 84 LEU A CA 1
ATOM 590 C C . LEU A 1 84 ? -23.048 7.722 6.107 1.00 89.50 84 LEU A C 1
ATOM 592 O O . LEU A 1 84 ? -23.959 7.813 6.930 1.00 89.50 84 LEU A O 1
ATOM 596 N N . THR A 1 85 ? -21.877 8.318 6.301 1.00 85.81 85 THR A N 1
ATOM 597 C CA . THR A 1 85 ? -21.675 9.313 7.360 1.00 85.81 85 THR A CA 1
ATOM 598 C C . THR A 1 85 ? -22.441 10.604 7.043 1.00 85.81 85 THR A C 1
ATOM 600 O O . THR A 1 85 ? -22.946 10.796 5.933 1.00 85.81 85 THR A O 1
ATOM 603 N N . ALA A 1 86 ? -22.478 11.548 7.990 1.00 81.06 86 ALA A N 1
ATOM 604 C CA . ALA A 1 86 ? -23.078 12.871 7.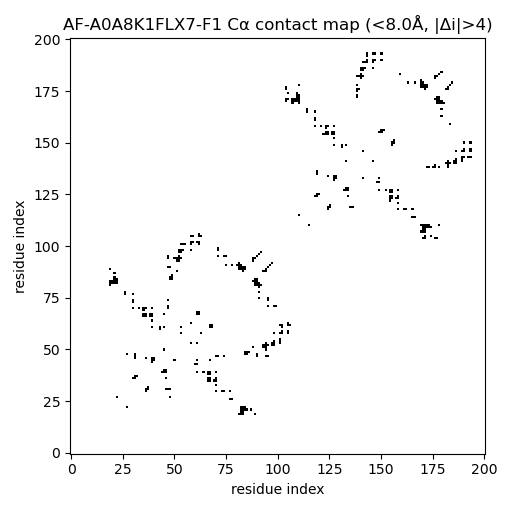776 1.00 81.06 86 ALA A CA 1
ATOM 605 C C . ALA A 1 86 ? -22.468 13.638 6.581 1.00 81.06 86 ALA A C 1
ATOM 607 O O . ALA A 1 86 ? -23.116 14.508 6.008 1.00 81.06 86 ALA A O 1
ATOM 608 N N . ASN A 1 87 ? -21.247 13.279 6.171 1.00 81.38 87 ASN A N 1
ATOM 609 C CA . ASN A 1 87 ? -20.544 13.872 5.034 1.00 81.38 87 ASN A CA 1
ATOM 610 C C . ASN A 1 87 ? -20.798 13.131 3.704 1.00 81.38 87 ASN A C 1
ATOM 612 O O . ASN A 1 87 ? -20.086 13.378 2.733 1.00 81.38 87 ASN A O 1
ATOM 616 N N . ASN A 1 88 ? -21.781 12.222 3.645 1.00 85.81 88 ASN A N 1
ATOM 617 C CA . ASN A 1 88 ? -22.068 11.354 2.492 1.00 85.81 88 ASN A CA 1
ATOM 618 C C . ASN A 1 88 ? -20.882 10.465 2.080 1.00 85.81 88 ASN A C 1
ATOM 620 O O . ASN A 1 88 ? -20.704 10.159 0.902 1.00 85.81 88 ASN A O 1
ATOM 624 N N . ILE A 1 89 ? -20.065 10.047 3.049 1.00 85.31 89 ILE A N 1
ATOM 625 C CA . ILE A 1 89 ? -18.961 9.114 2.812 1.00 85.31 89 ILE A CA 1
ATOM 626 C C . ILE A 1 89 ? -19.414 7.724 3.271 1.00 85.31 89 ILE A C 1
ATOM 628 O O . ILE A 1 89 ? -19.820 7.600 4.428 1.00 85.31 89 ILE A O 1
ATOM 632 N N . PRO A 1 90 ? -19.350 6.685 2.420 1.00 89.56 90 PRO A N 1
ATOM 633 C CA . PRO A 1 90 ? -19.602 5.316 2.853 1.00 89.56 90 PRO A CA 1
ATOM 634 C C . PRO A 1 90 ? -18.543 4.898 3.876 1.00 89.56 90 PRO A C 1
ATOM 636 O O . PRO A 1 90 ? -17.347 4.971 3.593 1.00 89.56 90 PRO A O 1
ATOM 639 N N . ILE A 1 91 ? -18.955 4.505 5.079 1.00 90.31 91 ILE A N 1
ATOM 640 C CA . ILE A 1 91 ? -18.017 4.256 6.176 1.00 90.31 91 ILE A CA 1
ATOM 641 C C . ILE A 1 91 ? -17.105 3.063 5.877 1.00 90.31 91 ILE A C 1
ATOM 643 O O . ILE A 1 91 ? -15.898 3.146 6.104 1.00 90.31 91 ILE A O 1
ATOM 647 N N . LEU A 1 92 ? -17.630 1.984 5.291 1.00 90.00 92 LEU A N 1
ATOM 648 C CA . LEU A 1 92 ? -16.826 0.805 4.982 1.00 90.00 92 LEU A CA 1
ATOM 649 C C . LEU A 1 92 ? -16.060 0.993 3.673 1.00 90.00 92 LEU A C 1
ATOM 651 O O . LEU A 1 92 ? -14.835 0.883 3.668 1.00 90.00 92 LEU A O 1
ATOM 655 N N . ALA A 1 93 ? -16.743 1.281 2.561 1.00 88.94 93 ALA A N 1
ATOM 656 C CA . ALA A 1 93 ? -16.090 1.391 1.256 1.00 88.94 93 ALA A CA 1
ATOM 657 C C . ALA A 1 93 ? -15.269 2.675 1.082 1.00 88.94 93 ALA A C 1
ATOM 659 O O . ALA A 1 93 ? -14.298 2.675 0.330 1.00 88.94 93 ALA A O 1
ATOM 660 N N . GLY A 1 94 ? -15.645 3.761 1.756 1.00 86.06 94 GLY A N 1
ATOM 661 C CA . GLY A 1 94 ? -15.031 5.080 1.598 1.00 86.06 94 GLY A CA 1
ATOM 662 C C . GLY A 1 94 ? -14.032 5.456 2.687 1.00 86.06 94 GLY A C 1
ATOM 663 O O . GLY A 1 94 ? -13.240 6.370 2.463 1.00 86.06 94 GLY A O 1
ATOM 664 N N . VAL A 1 95 ? -14.036 4.775 3.840 1.00 89.06 95 VAL A N 1
ATOM 665 C CA . VAL A 1 95 ? -13.090 5.049 4.935 1.00 89.06 95 VAL A CA 1
ATOM 666 C C . VAL A 1 95 ? -12.345 3.791 5.351 1.00 89.06 95 VAL A C 1
ATOM 668 O O . VAL A 1 95 ? -11.127 3.750 5.201 1.00 89.06 95 VAL A O 1
ATOM 671 N N . VAL A 1 96 ? -13.033 2.764 5.851 1.00 89.88 96 VAL A N 1
ATOM 672 C CA . VAL A 1 96 ? -12.370 1.625 6.505 1.00 89.88 96 VAL A CA 1
ATOM 673 C C . VAL A 1 96 ? -11.541 0.798 5.527 1.00 89.88 96 VAL A C 1
ATOM 675 O O . VAL A 1 96 ? -10.327 0.738 5.686 1.00 89.88 96 VAL A O 1
ATOM 678 N N . LYS A 1 97 ? -12.147 0.242 4.470 1.00 88.12 97 LYS A N 1
ATOM 679 C CA . LYS A 1 97 ? -11.444 -0.587 3.473 1.00 88.12 97 LYS A CA 1
ATOM 680 C C . LYS A 1 97 ? -10.226 0.105 2.848 1.00 88.12 97 LYS A C 1
ATOM 682 O O . LYS A 1 97 ? -9.158 -0.506 2.822 1.00 88.12 97 LYS A O 1
ATOM 687 N N . PRO A 1 98 ? -10.321 1.354 2.345 1.00 83.50 98 PRO A N 1
ATOM 688 C CA . PRO A 1 98 ? -9.145 2.030 1.807 1.00 83.50 98 PRO A CA 1
ATOM 689 C C . PRO A 1 98 ? -8.091 2.317 2.886 1.00 83.50 98 PRO A C 1
ATOM 691 O O . PRO A 1 98 ? -6.901 2.275 2.582 1.00 83.50 98 PRO A O 1
ATOM 694 N N . SER A 1 99 ? -8.494 2.537 4.144 1.00 86.50 99 SER A N 1
ATOM 695 C CA . SER A 1 99 ? -7.546 2.728 5.248 1.00 86.50 99 SER A CA 1
ATOM 696 C C . SER A 1 99 ? -6.832 1.439 5.645 1.00 86.50 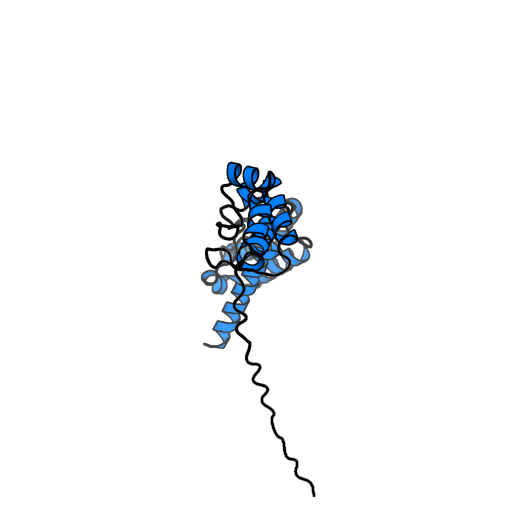99 SER A C 1
ATOM 698 O O . SER A 1 99 ? -5.618 1.449 5.811 1.00 86.50 99 SER A O 1
ATOM 700 N N . GLU A 1 100 ? -7.546 0.318 5.734 1.00 85.31 100 GLU A N 1
ATOM 701 C CA . GLU A 1 100 ? -6.957 -1.008 5.946 1.00 85.31 100 GLU A CA 1
ATOM 702 C C . GLU A 1 100 ? -5.990 -1.361 4.812 1.00 85.31 100 GLU A C 1
ATOM 704 O O . GLU A 1 100 ? -4.874 -1.804 5.075 1.00 85.31 100 GLU A O 1
ATOM 709 N N . ALA A 1 101 ? -6.368 -1.089 3.559 1.00 80.81 101 ALA A N 1
ATOM 710 C CA . ALA A 1 101 ? -5.495 -1.287 2.406 1.00 80.81 101 ALA A CA 1
ATOM 711 C C . ALA A 1 101 ? -4.235 -0.411 2.475 1.00 80.81 101 ALA A C 1
ATOM 713 O O . ALA A 1 101 ? -3.152 -0.882 2.138 1.00 80.81 101 ALA A O 1
ATOM 714 N N . ALA A 1 102 ? -4.347 0.840 2.933 1.00 78.56 102 ALA A N 1
ATOM 715 C CA . ALA A 1 102 ? -3.194 1.707 3.162 1.00 78.56 102 ALA A CA 1
ATOM 716 C C . ALA A 1 102 ? -2.310 1.197 4.315 1.00 78.56 102 ALA A C 1
ATOM 718 O O . ALA A 1 102 ? -1.085 1.227 4.207 1.00 78.56 102 ALA A O 1
ATOM 719 N N . CYS A 1 103 ? -2.909 0.689 5.393 1.00 78.38 103 CYS A N 1
ATOM 720 C CA . CYS A 1 103 ? -2.191 0.214 6.574 1.00 78.38 103 CYS A CA 1
ATOM 721 C C . CYS A 1 103 ? -1.555 -1.163 6.420 1.00 78.38 103 CYS A C 1
ATOM 723 O O . CYS A 1 103 ? -0.486 -1.391 6.988 1.00 78.38 103 CYS A O 1
ATOM 725 N N . ALA A 1 104 ? -2.135 -2.047 5.610 1.00 72.75 104 ALA A N 1
ATOM 726 C CA . ALA A 1 104 ? -1.521 -3.319 5.243 1.00 72.75 104 ALA A CA 1
ATOM 727 C C . ALA A 1 104 ? -0.126 -3.104 4.637 1.00 72.75 104 ALA A C 1
ATOM 729 O O . ALA A 1 104 ? 0.790 -3.880 4.890 1.00 72.75 104 ALA A O 1
ATOM 730 N N . LYS A 1 105 ? 0.079 -1.990 3.926 1.00 65.94 105 LYS A N 1
ATOM 731 C CA . LYS A 1 105 ? 1.389 -1.619 3.382 1.00 65.94 105 LYS A CA 1
ATOM 732 C C . LYS A 1 105 ? 2.434 -1.413 4.478 1.00 65.94 105 LYS A C 1
ATOM 734 O O . LYS A 1 105 ? 3.574 -1.779 4.273 1.00 65.94 105 LYS A O 1
ATOM 739 N N . PHE A 1 106 ? 2.062 -0.910 5.655 1.00 62.59 106 PHE A N 1
ATOM 740 C CA . PHE A 1 106 ? 2.997 -0.627 6.755 1.00 62.59 106 PHE A CA 1
ATOM 741 C C . PHE A 1 106 ? 3.258 -1.810 7.691 1.00 62.59 106 PHE A C 1
ATOM 743 O O . PHE A 1 106 ? 4.331 -1.881 8.284 1.00 62.59 106 PHE A O 1
ATOM 750 N N . SER A 1 107 ? 2.309 -2.740 7.838 1.00 60.72 107 SER A N 1
ATOM 751 C CA . SER A 1 107 ? 2.568 -4.005 8.547 1.00 60.72 107 SER A CA 1
ATOM 752 C C . SER A 1 107 ? 3.391 -4.983 7.706 1.00 60.72 107 SER A C 1
ATOM 754 O O . SER A 1 107 ? 3.898 -5.978 8.226 1.00 60.72 107 SER A O 1
ATOM 756 N N . THR A 1 108 ? 3.534 -4.697 6.411 1.00 66.31 108 THR A N 1
ATOM 757 C CA . THR A 1 108 ? 4.331 -5.504 5.501 1.00 66.31 108 THR A CA 1
ATOM 758 C C . THR A 1 108 ? 5.824 -5.278 5.780 1.00 66.31 108 THR A C 1
ATOM 760 O O . THR A 1 108 ? 6.278 -4.127 5.805 1.00 66.31 108 THR A O 1
ATOM 763 N N . PRO A 1 109 ? 6.613 -6.351 5.982 1.00 75.81 109 PRO A N 1
ATOM 764 C CA . PRO A 1 109 ? 8.037 -6.229 6.258 1.00 75.81 109 PRO A CA 1
ATOM 765 C C . PRO A 1 109 ? 8.764 -5.475 5.141 1.00 75.81 109 PRO A C 1
ATOM 767 O O . PRO A 1 109 ? 8.373 -5.507 3.970 1.00 75.81 109 PRO A O 1
ATOM 770 N N . ALA A 1 110 ? 9.857 -4.810 5.511 1.00 82.12 110 ALA A N 1
ATOM 771 C CA . ALA A 1 110 ? 10.771 -4.247 4.530 1.00 82.12 110 ALA A CA 1
ATOM 772 C C . ALA A 1 110 ? 11.294 -5.358 3.609 1.00 82.12 110 ALA A C 1
ATOM 774 O O . ALA A 1 110 ? 11.556 -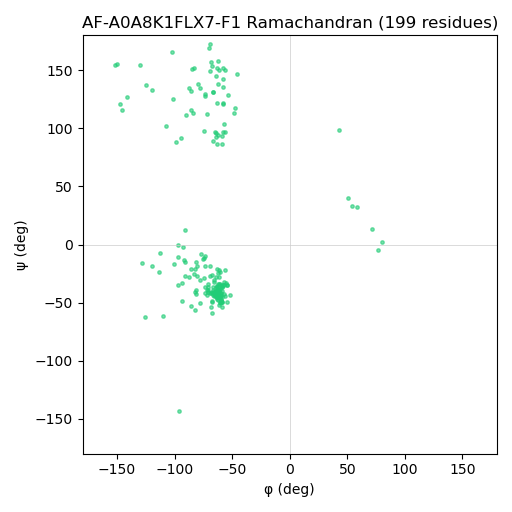6.476 4.062 1.00 82.12 110 ALA A O 1
ATOM 775 N N . CYS A 1 111 ? 11.454 -5.047 2.323 1.00 84.19 111 CYS A N 1
ATOM 776 C CA . CYS A 1 111 ? 12.049 -5.984 1.380 1.00 84.19 111 CYS A CA 1
ATOM 777 C C . CYS A 1 111 ? 13.449 -6.386 1.847 1.00 84.19 111 CYS A C 1
ATOM 779 O O . CYS A 1 111 ? 14.250 -5.532 2.232 1.00 84.19 111 CYS A O 1
ATOM 781 N N . ASP A 1 112 ? 13.746 -7.684 1.779 1.00 87.12 112 ASP A N 1
ATOM 782 C CA . ASP A 1 112 ? 15.067 -8.201 2.119 1.00 87.12 112 ASP A CA 1
ATOM 783 C C . ASP A 1 112 ? 16.130 -7.530 1.234 1.00 87.12 112 ASP A C 1
ATOM 785 O O . ASP A 1 112 ? 16.090 -7.595 0.000 1.00 87.12 112 ASP A O 1
ATOM 789 N N . THR A 1 113 ? 17.089 -6.864 1.876 1.00 84.06 113 THR A N 1
ATOM 790 C CA . THR A 1 113 ? 18.126 -6.090 1.190 1.00 84.06 113 THR A CA 1
ATOM 791 C C . THR A 1 113 ? 18.985 -6.955 0.268 1.00 84.06 113 THR A C 1
ATOM 793 O O . THR A 1 113 ? 19.401 -6.476 -0.784 1.00 84.06 113 THR A O 1
ATOM 796 N N . ALA A 1 114 ? 19.252 -8.216 0.615 1.00 85.94 114 ALA A N 1
ATOM 797 C CA . ALA A 1 114 ? 20.042 -9.119 -0.219 1.00 85.94 114 ALA A CA 1
ATOM 798 C C . ALA A 1 114 ? 19.260 -9.555 -1.465 1.00 85.94 114 ALA A C 1
ATOM 800 O O . ALA A 1 114 ? 19.826 -9.595 -2.562 1.00 85.94 114 ALA A O 1
ATOM 801 N N . ILE A 1 115 ? 17.957 -9.812 -1.320 1.00 86.06 115 ILE A N 1
ATOM 802 C CA . ILE A 1 115 ? 17.059 -10.071 -2.454 1.00 86.06 115 ILE A CA 1
ATOM 803 C C . ILE A 1 115 ? 17.019 -8.857 -3.384 1.00 86.06 115 ILE A C 1
ATOM 805 O O . ILE A 1 115 ? 17.250 -8.991 -4.588 1.00 86.06 115 ILE A O 1
ATOM 809 N N . MET A 1 116 ? 16.797 -7.664 -2.830 1.00 87.31 116 MET A N 1
ATOM 810 C CA . MET A 1 116 ? 16.728 -6.442 -3.627 1.00 87.31 116 MET A CA 1
ATOM 811 C C . MET A 1 116 ? 18.053 -6.122 -4.305 1.00 87.31 116 MET A C 1
ATOM 813 O O . MET A 1 116 ? 18.055 -5.758 -5.479 1.00 87.31 116 MET A O 1
ATOM 817 N N . LEU A 1 117 ? 19.179 -6.318 -3.616 1.00 87.00 117 LEU A N 1
ATOM 818 C CA . LEU A 1 117 ? 20.504 -6.135 -4.197 1.00 87.00 117 LEU A CA 1
ATOM 819 C C . LEU A 1 117 ? 20.713 -7.069 -5.392 1.00 87.00 117 LEU A C 1
ATOM 821 O O . LEU A 1 117 ? 21.220 -6.638 -6.426 1.00 87.00 117 LEU A O 1
ATOM 825 N N . LYS A 1 118 ? 20.281 -8.329 -5.286 1.00 87.00 118 LYS A N 1
ATOM 826 C CA . LYS A 1 118 ? 20.365 -9.295 -6.386 1.00 87.00 118 LYS A CA 1
ATOM 827 C C . LYS A 1 118 ? 19.548 -8.852 -7.599 1.00 87.00 118 LYS A C 1
ATOM 829 O O . LYS A 1 118 ? 20.033 -8.975 -8.716 1.00 87.00 118 LYS A O 1
ATOM 834 N N . VAL A 1 119 ? 18.352 -8.309 -7.382 1.00 87.69 119 VAL A N 1
ATOM 835 C CA . VAL A 1 119 ? 17.487 -7.793 -8.452 1.00 87.69 119 VAL A CA 1
ATOM 836 C C . VAL A 1 119 ? 18.090 -6.550 -9.112 1.00 87.69 119 VAL A C 1
ATOM 838 O O . VAL A 1 119 ? 18.194 -6.493 -10.331 1.00 87.69 119 VAL A O 1
ATOM 841 N N . VAL A 1 120 ? 18.524 -5.548 -8.342 1.00 87.38 120 VAL A N 1
ATOM 842 C CA . VAL A 1 120 ? 19.008 -4.276 -8.919 1.00 87.38 120 VAL A CA 1
ATOM 843 C C . VAL A 1 120 ? 20.395 -4.385 -9.559 1.00 87.38 120 VAL A C 1
ATOM 845 O O . VAL A 1 120 ? 20.816 -3.466 -10.260 1.00 87.38 120 VAL A O 1
ATOM 848 N N . THR A 1 121 ? 21.113 -5.488 -9.334 1.00 88.94 121 THR A N 1
ATOM 849 C CA . THR A 1 121 ? 22.436 -5.741 -9.925 1.00 88.94 121 THR A CA 1
ATOM 850 C C . THR A 1 121 ? 22.391 -6.616 -11.176 1.00 88.94 121 THR A C 1
ATOM 852 O O . THR A 1 121 ? 23.442 -6.849 -11.777 1.00 88.94 121 THR A O 1
ATOM 855 N N . THR A 1 122 ? 21.213 -7.075 -11.616 1.00 90.94 122 THR A N 1
ATOM 856 C CA . THR A 1 122 ? 21.114 -7.855 -12.855 1.00 90.94 122 THR A CA 1
ATOM 857 C C . THR A 1 122 ? 21.420 -7.007 -14.089 1.00 90.94 122 THR A C 1
ATOM 859 O O . THR A 1 122 ? 21.285 -5.778 -14.099 1.00 90.94 122 THR A O 1
ATOM 862 N N . ASP A 1 123 ? 21.824 -7.671 -15.175 1.00 93.38 123 ASP A N 1
ATOM 863 C CA . ASP A 1 123 ? 22.021 -7.004 -16.465 1.00 93.38 123 ASP A CA 1
ATOM 864 C C . ASP A 1 123 ? 20.731 -6.327 -16.941 1.00 93.38 123 ASP A C 1
ATOM 866 O O . ASP A 1 123 ? 20.775 -5.212 -17.461 1.00 93.38 123 ASP A O 1
ATOM 870 N N . ASN A 1 124 ? 19.581 -6.954 -16.685 1.00 92.62 124 ASN A N 1
ATOM 871 C CA . ASN A 1 124 ? 18.267 -6.392 -16.969 1.00 92.62 124 ASN A CA 1
ATOM 872 C C . ASN A 1 124 ? 18.037 -5.075 -16.213 1.00 92.62 124 ASN A C 1
ATOM 874 O O . ASN A 1 124 ? 17.683 -4.076 -16.844 1.00 92.62 124 ASN A O 1
ATOM 878 N N . ALA A 1 125 ? 18.327 -5.026 -14.907 1.00 90.44 125 ALA A N 1
ATOM 879 C CA . ALA A 1 125 ? 18.237 -3.801 -14.111 1.00 90.44 125 ALA A CA 1
ATOM 880 C C . ALA A 1 125 ? 19.154 -2.690 -14.635 1.00 90.44 125 ALA A C 1
ATOM 882 O O . ALA A 1 125 ? 18.712 -1.555 -14.855 1.00 90.44 125 ALA A O 1
ATOM 883 N N . ARG A 1 126 ? 20.428 -3.020 -14.880 1.00 93.06 126 ARG A N 1
ATOM 884 C CA . ARG A 1 126 ? 21.435 -2.058 -15.343 1.00 93.06 126 ARG A CA 1
ATOM 885 C C . ARG A 1 126 ? 21.074 -1.482 -16.710 1.00 93.06 126 ARG A C 1
ATOM 887 O O . ARG A 1 126 ? 21.118 -0.268 -16.893 1.00 93.06 126 ARG A O 1
ATOM 894 N N . VAL A 1 127 ? 20.710 -2.339 -17.662 1.00 93.50 127 VAL A N 1
ATOM 895 C CA . VAL A 1 127 ? 20.386 -1.929 -19.035 1.00 93.50 127 VAL A CA 1
ATOM 896 C C . VAL A 1 127 ? 19.055 -1.180 -19.083 1.00 93.50 127 VAL A C 1
ATOM 898 O O . VAL A 1 127 ? 18.966 -0.166 -19.771 1.00 93.50 127 VAL A O 1
ATOM 901 N N . CYS A 1 128 ? 18.039 -1.621 -18.335 1.00 92.62 128 CYS A N 1
ATOM 902 C CA . CYS A 1 128 ? 16.773 -0.893 -18.230 1.00 92.62 128 CYS A CA 1
ATOM 903 C C . CYS A 1 128 ? 16.999 0.528 -17.695 1.00 92.62 128 CYS A C 1
ATOM 905 O O . CYS A 1 128 ? 16.588 1.498 -18.336 1.00 92.62 128 CYS A O 1
ATOM 907 N N . THR A 1 129 ? 17.740 0.663 -16.589 1.00 92.50 129 THR A N 1
ATOM 908 C CA . THR A 1 129 ? 18.047 1.971 -15.990 1.00 92.50 129 THR A CA 1
ATOM 909 C C . THR A 1 129 ? 18.828 2.860 -16.953 1.00 92.50 129 THR A C 1
ATOM 911 O O . THR A 1 129 ? 18.484 4.025 -17.128 1.00 92.50 129 THR A O 1
ATOM 914 N N . ALA A 1 130 ? 19.852 2.320 -17.619 1.00 91.88 130 ALA A N 1
ATOM 915 C CA . ALA A 1 130 ? 20.696 3.094 -18.526 1.00 91.88 130 ALA A CA 1
ATOM 916 C C . ALA A 1 130 ? 19.936 3.635 -19.748 1.00 91.88 130 ALA A C 1
ATOM 918 O O . ALA A 1 130 ? 20.230 4.735 -20.207 1.00 91.88 130 ALA A O 1
ATOM 919 N N . LEU A 1 131 ? 18.978 2.872 -20.281 1.00 90.06 131 LEU A N 1
ATOM 920 C CA . LEU A 1 131 ? 18.273 3.239 -21.513 1.00 90.06 131 LEU A CA 1
ATOM 921 C C . LEU A 1 131 ? 17.000 4.051 -21.265 1.00 90.06 131 LEU A C 1
ATOM 923 O O . LEU A 1 131 ? 16.591 4.816 -22.135 1.00 90.06 131 LEU A O 1
ATOM 927 N N . THR A 1 132 ? 16.372 3.890 -20.101 1.00 89.88 132 THR A N 1
ATOM 928 C CA . THR A 1 132 ? 15.050 4.476 -19.825 1.00 89.88 132 THR A CA 1
ATOM 929 C C . THR A 1 132 ? 15.046 5.455 -18.656 1.00 89.88 132 THR A C 1
ATOM 931 O O . THR A 1 132 ? 14.121 6.250 -18.530 1.00 89.88 132 THR A O 1
ATOM 934 N N . GLY A 1 133 ? 16.065 5.409 -17.793 1.00 86.81 133 GLY A N 1
ATOM 935 C CA . GLY A 1 133 ? 16.090 6.125 -16.518 1.00 86.81 133 GLY A CA 1
ATOM 936 C C . GLY A 1 133 ? 15.234 5.482 -15.420 1.00 86.81 133 GLY A C 1
ATOM 937 O O . GLY A 1 133 ? 15.277 5.942 -14.279 1.00 86.81 133 GLY A O 1
ATOM 938 N N . PHE A 1 134 ? 14.483 4.418 -15.721 1.00 86.88 134 PHE A N 1
ATOM 939 C CA . PHE A 1 134 ? 13.661 3.717 -14.740 1.00 86.88 134 PHE A CA 1
ATOM 940 C C . PHE A 1 134 ? 14.519 2.872 -13.793 1.00 86.88 134 PHE A C 1
ATOM 942 O O . PHE A 1 134 ? 15.330 2.060 -14.233 1.00 86.88 134 PHE A O 1
ATOM 949 N N . SER A 1 135 ? 14.303 3.024 -12.486 1.00 85.25 135 SER A N 1
ATOM 950 C CA . SER A 1 135 ? 14.987 2.241 -11.457 1.00 85.25 135 SER A CA 1
ATOM 951 C C . SER A 1 135 ? 14.041 1.891 -10.315 1.00 85.25 135 SER A C 1
ATOM 953 O O . SER A 1 135 ? 13.465 2.778 -9.687 1.00 85.25 135 SER A O 1
ATOM 955 N N . ILE A 1 136 ? 13.954 0.602 -9.974 1.00 79.94 136 ILE A N 1
ATOM 956 C CA . ILE A 1 136 ? 13.225 0.130 -8.784 1.00 79.94 136 ILE A CA 1
ATOM 957 C C . ILE A 1 136 ? 13.810 0.702 -7.493 1.00 79.94 136 ILE A C 1
ATOM 959 O O . ILE A 1 136 ? 13.073 0.913 -6.533 1.00 79.94 136 ILE A O 1
ATOM 963 N N . ALA A 1 137 ? 15.108 1.022 -7.463 1.00 76.50 137 ALA A N 1
ATOM 964 C CA . ALA A 1 137 ? 15.732 1.627 -6.289 1.00 76.50 137 ALA A CA 1
ATOM 965 C C . ALA A 1 137 ? 15.147 3.012 -5.958 1.00 76.50 137 ALA A C 1
ATOM 967 O O . ALA A 1 137 ? 15.228 3.449 -4.814 1.00 76.50 137 ALA A O 1
ATOM 968 N N . ALA A 1 138 ? 14.522 3.685 -6.932 1.00 78.44 138 ALA A N 1
ATOM 969 C CA . ALA A 1 138 ? 13.812 4.937 -6.696 1.00 78.44 138 ALA A CA 1
ATOM 970 C C . ALA A 1 138 ? 12.475 4.748 -5.953 1.00 78.44 138 ALA A C 1
ATOM 972 O O . ALA A 1 138 ? 11.883 5.748 -5.551 1.00 78.44 138 ALA A O 1
ATOM 973 N N . ALA A 1 139 ? 12.009 3.502 -5.780 1.00 71.88 139 ALA A N 1
ATOM 974 C CA . ALA A 1 139 ? 10.778 3.127 -5.080 1.00 71.88 139 ALA A CA 1
ATOM 975 C C . ALA A 1 139 ? 9.537 3.903 -5.556 1.00 71.88 139 ALA A C 1
ATOM 977 O O . ALA A 1 139 ? 8.698 4.320 -4.757 1.00 71.88 139 ALA A O 1
ATOM 978 N N . LYS A 1 140 ? 9.431 4.133 -6.870 1.00 77.69 140 LYS A N 1
ATOM 979 C CA . LYS A 1 140 ? 8.316 4.859 -7.483 1.00 77.69 140 LYS A CA 1
ATOM 980 C C . LYS A 1 140 ? 7.661 4.020 -8.578 1.00 77.69 140 LYS A C 1
ATOM 982 O O . LYS A 1 140 ? 8.389 3.423 -9.372 1.00 77.69 140 LYS A O 1
ATOM 987 N N . PRO A 1 141 ? 6.318 4.004 -8.644 1.00 76.38 141 PRO A N 1
ATOM 988 C CA . PRO A 1 141 ? 5.597 3.447 -9.779 1.00 76.38 141 PRO A CA 1
ATOM 989 C C . PRO A 1 141 ? 6.002 4.107 -11.096 1.00 76.38 141 PRO A C 1
ATOM 991 O O . PRO A 1 141 ? 6.350 5.295 -11.126 1.00 76.38 141 PRO A O 1
ATOM 994 N N . LEU A 1 142 ? 5.921 3.341 -12.183 1.00 84.69 142 LEU A N 1
ATOM 995 C CA . LEU A 1 142 ? 6.051 3.876 -13.531 1.00 84.69 142 LEU A CA 1
ATOM 996 C C . LEU A 1 142 ? 4.865 4.800 -13.833 1.00 84.69 142 LEU A C 1
ATOM 998 O O . LEU A 1 142 ? 3.714 4.437 -13.605 1.00 84.69 142 LEU A O 1
ATOM 1002 N N . LYS A 1 143 ? 5.141 5.999 -14.347 1.00 81.44 143 LYS A N 1
ATOM 1003 C CA . LYS A 1 143 ? 4.097 6.912 -14.821 1.00 81.44 143 LYS A CA 1
ATOM 1004 C C . LYS A 1 143 ? 3.719 6.572 -16.260 1.00 81.44 143 LYS A C 1
ATOM 1006 O O . LYS A 1 143 ? 4.582 6.152 -17.026 1.00 81.44 143 LYS A O 1
ATOM 1011 N N . ALA A 1 144 ? 2.472 6.846 -16.641 1.00 76.50 144 ALA A N 1
ATOM 1012 C CA . ALA A 1 144 ? 1.984 6.644 -18.008 1.00 76.50 144 ALA A CA 1
ATOM 1013 C C . ALA A 1 144 ? 2.888 7.315 -19.066 1.00 76.50 144 ALA A C 1
ATOM 1015 O O . ALA A 1 144 ? 3.283 6.673 -20.034 1.00 76.50 144 ALA A O 1
ATOM 1016 N N . ASP A 1 145 ? 3.339 8.551 -18.822 1.00 80.00 145 ASP A N 1
ATOM 1017 C CA . ASP A 1 145 ? 4.236 9.282 -19.737 1.00 80.00 145 ASP A CA 1
ATOM 1018 C C . ASP A 1 145 ? 5.603 8.598 -19.953 1.00 80.00 145 ASP A C 1
ATOM 1020 O O . ASP A 1 145 ? 6.260 8.794 -20.978 1.00 80.00 145 ASP A O 1
ATOM 1024 N N . ASP A 1 146 ? 6.043 7.782 -18.992 1.00 86.44 146 ASP A N 1
ATOM 1025 C CA . ASP A 1 146 ? 7.302 7.039 -19.059 1.00 86.44 146 ASP A CA 1
ATOM 1026 C C . ASP A 1 146 ? 7.111 5.631 -19.660 1.00 86.44 146 ASP A C 1
ATOM 1028 O O . ASP A 1 146 ? 8.086 4.992 -20.077 1.00 86.44 146 ASP A O 1
ATOM 1032 N N . ALA A 1 147 ? 5.864 5.156 -19.781 1.00 88.75 147 ALA A N 1
ATOM 1033 C CA . ALA A 1 147 ? 5.525 3.829 -20.295 1.00 88.75 147 ALA A CA 1
ATOM 1034 C C . ALA A 1 147 ? 6.031 3.611 -21.727 1.00 88.75 147 ALA A C 1
ATOM 1036 O O . ALA A 1 147 ? 6.620 2.569 -22.021 1.00 88.75 147 ALA A O 1
ATOM 1037 N N . ALA A 1 148 ? 5.932 4.628 -22.585 1.00 87.81 148 ALA A N 1
ATOM 1038 C CA . ALA A 1 148 ? 6.405 4.565 -23.969 1.00 87.81 148 ALA A CA 1
ATOM 1039 C C . ALA A 1 148 ? 7.917 4.294 -24.098 1.00 87.81 148 ALA A C 1
ATOM 1041 O O . ALA A 1 148 ? 8.372 3.782 -25.121 1.00 87.81 148 ALA A O 1
ATOM 1042 N N . LYS A 1 149 ? 8.710 4.619 -23.069 1.00 89.25 149 LYS A N 1
ATOM 1043 C CA . LYS A 1 149 ? 10.158 4.352 -23.037 1.00 89.25 149 LYS A CA 1
ATOM 1044 C C . LYS A 1 149 ? 10.493 3.030 -22.359 1.00 89.25 149 LYS A C 1
ATOM 1046 O O . LYS A 1 149 ? 11.478 2.399 -22.726 1.00 89.25 149 LYS A O 1
ATOM 1051 N N . VAL A 1 150 ? 9.712 2.630 -21.358 1.00 91.56 150 VAL A N 1
ATOM 1052 C CA . VAL A 1 150 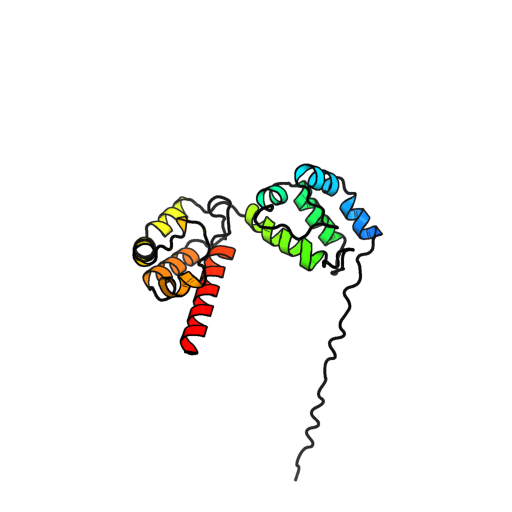? 10.029 1.500 -20.471 1.00 91.56 150 VAL A CA 1
ATOM 1053 C C . VAL A 1 150 ? 9.403 0.194 -20.954 1.00 91.56 150 VAL A C 1
ATOM 1055 O O . VAL A 1 150 ? 10.090 -0.820 -21.065 1.00 91.56 150 VAL A O 1
ATOM 1058 N N . CYS A 1 151 ? 8.118 0.211 -21.289 1.00 91.25 151 CYS A N 1
ATOM 1059 C CA . CYS A 1 151 ? 7.338 -0.977 -21.626 1.00 91.25 151 CYS A CA 1
ATOM 1060 C C . CYS A 1 151 ? 7.797 -1.740 -22.884 1.00 91.25 151 CYS A C 1
ATOM 1062 O O . CYS A 1 151 ? 7.746 -2.974 -22.854 1.00 91.25 151 CYS A O 1
ATOM 1064 N N . PRO A 1 152 ? 8.290 -1.095 -23.966 1.00 90.69 152 PRO A N 1
ATOM 1065 C CA . PRO A 1 152 ? 8.796 -1.834 -25.125 1.00 90.69 152 PRO A CA 1
ATOM 1066 C C . PRO A 1 152 ? 10.200 -2.429 -24.910 1.00 90.69 152 PRO A C 1
ATOM 1068 O O . PRO A 1 152 ? 10.677 -3.190 -25.750 1.00 90.69 152 PRO A O 1
ATOM 1071 N N . MET A 1 153 ? 10.885 -2.102 -23.809 1.00 92.69 153 MET A N 1
ATOM 1072 C CA . MET A 1 153 ? 12.277 -2.500 -23.597 1.00 92.69 153 MET A CA 1
ATOM 1073 C C . MET A 1 153 ? 12.378 -3.893 -22.978 1.00 92.69 153 MET A C 1
ATOM 1075 O O . MET A 1 153 ? 12.013 -4.111 -21.821 1.00 92.69 153 MET A O 1
ATOM 1079 N N . THR A 1 154 ? 12.968 -4.835 -23.718 1.00 92.75 154 THR A N 1
ATOM 1080 C CA . THR A 1 154 ? 13.138 -6.232 -23.282 1.00 92.75 154 THR A CA 1
ATOM 1081 C C . THR A 1 154 ? 13.901 -6.359 -21.962 1.00 92.75 154 THR A C 1
ATOM 1083 O O . THR A 1 154 ? 13.580 -7.226 -21.152 1.00 92.75 154 THR A O 1
ATOM 1086 N N . SER A 1 155 ? 14.882 -5.485 -21.713 1.00 93.31 155 SER A N 1
ATOM 1087 C CA . SER A 1 155 ? 15.623 -5.443 -20.445 1.00 93.31 155 SER A CA 1
ATOM 1088 C C . SER A 1 155 ? 14.732 -5.052 -19.264 1.00 93.31 155 SER A C 1
ATOM 1090 O O . SER A 1 155 ? 14.829 -5.659 -18.201 1.00 93.31 155 SER A O 1
ATOM 1092 N N . CYS A 1 156 ? 13.817 -4.095 -19.446 1.00 92.50 156 CYS A N 1
ATOM 1093 C CA . CYS A 1 156 ? 12.855 -3.702 -18.416 1.00 92.50 156 CYS A CA 1
ATOM 1094 C C . CYS A 1 156 ? 11.820 -4.805 -18.163 1.00 92.50 156 CYS A C 1
ATOM 1096 O O . CYS A 1 156 ? 11.557 -5.151 -17.016 1.00 92.50 156 CYS A O 1
ATOM 1098 N N . GLN A 1 157 ? 11.317 -5.455 -19.214 1.00 91.75 157 GLN A N 1
ATOM 1099 C CA . GLN A 1 157 ? 10.440 -6.623 -19.061 1.00 91.75 157 GLN A CA 1
ATOM 1100 C C . GLN A 1 157 ? 11.145 -7.795 -18.355 1.00 91.75 157 GLN A C 1
ATOM 1102 O O . GLN A 1 157 ? 10.538 -8.504 -17.551 1.00 91.75 157 GLN A O 1
ATOM 1107 N N . GLY A 1 158 ? 12.433 -8.007 -18.644 1.00 91.69 158 GLY A N 1
ATOM 1108 C CA . GLY A 1 158 ? 13.277 -8.973 -17.942 1.00 91.69 158 GLY A CA 1
ATOM 1109 C C . GLY A 1 158 ? 13.376 -8.668 -16.450 1.00 91.69 158 GLY A C 1
ATOM 1110 O O . GLY A 1 158 ? 13.121 -9.551 -15.635 1.00 91.69 158 GLY A O 1
ATOM 1111 N N . LEU A 1 159 ? 13.642 -7.407 -16.106 1.00 92.06 159 LEU A N 1
ATOM 1112 C CA . LEU A 1 159 ? 13.700 -6.923 -14.727 1.00 92.06 159 LEU A CA 1
ATOM 1113 C C . LEU A 1 159 ? 12.378 -7.146 -13.979 1.00 92.06 159 LEU A C 1
ATOM 1115 O O . LEU A 1 159 ? 12.378 -7.637 -12.853 1.00 92.06 159 LEU A O 1
ATOM 1119 N N . PHE A 1 160 ? 11.244 -6.838 -14.609 1.00 91.12 160 PHE A N 1
ATOM 1120 C CA . PHE A 1 160 ? 9.918 -7.035 -14.016 1.00 91.12 160 PHE A CA 1
ATOM 1121 C C . PHE A 1 160 ? 9.642 -8.502 -13.689 1.00 91.12 160 PHE A C 1
ATOM 1123 O O . PHE A 1 160 ? 9.210 -8.822 -12.581 1.00 91.12 160 PHE A O 1
ATOM 1130 N N . ARG A 1 161 ? 9.972 -9.415 -14.609 1.00 90.62 161 ARG A N 1
ATOM 1131 C CA . ARG A 1 161 ? 9.858 -10.859 -14.356 1.00 90.62 161 ARG A CA 1
ATOM 1132 C C . ARG A 1 161 ? 10.785 -11.327 -13.240 1.00 90.62 161 ARG A C 1
ATOM 1134 O O . ARG A 1 161 ? 10.375 -12.142 -12.419 1.00 90.62 161 ARG A O 1
ATOM 1141 N N . GLU A 1 162 ? 12.013 -10.819 -13.191 1.00 90.56 162 GLU A N 1
ATOM 1142 C CA . GLU A 1 162 ? 12.961 -11.152 -12.124 1.00 90.56 162 GLU A CA 1
ATOM 1143 C C . GLU A 1 162 ? 12.419 -10.748 -10.749 1.00 90.56 162 GLU A C 1
ATOM 1145 O O . GLU A 1 162 ? 12.455 -11.568 -9.829 1.00 90.56 162 GLU A O 1
ATOM 1150 N N . ILE A 1 163 ? 11.836 -9.551 -10.622 1.00 89.56 163 ILE A N 1
ATOM 1151 C CA . ILE A 1 163 ? 11.195 -9.087 -9.381 1.00 89.56 163 ILE A CA 1
ATOM 1152 C C . ILE A 1 163 ? 10.072 -10.030 -8.970 1.00 89.56 163 ILE A C 1
ATOM 1154 O O . ILE A 1 163 ? 10.111 -10.556 -7.862 1.00 89.56 163 ILE A O 1
ATOM 1158 N N . LEU A 1 164 ? 9.120 -10.295 -9.868 1.00 87.69 164 LEU A N 1
ATOM 1159 C CA . LEU A 1 164 ? 7.960 -11.144 -9.575 1.00 87.69 164 LEU A CA 1
ATOM 1160 C C . LEU A 1 164 ? 8.352 -12.596 -9.261 1.00 87.69 164 LEU A C 1
ATOM 1162 O O . LEU A 1 164 ? 7.656 -13.280 -8.518 1.00 87.69 164 LEU A O 1
ATOM 1166 N N . SER A 1 165 ? 9.477 -13.072 -9.802 1.00 88.75 165 SER A N 1
ATOM 1167 C CA . SER A 1 165 ? 10.001 -14.410 -9.499 1.00 88.75 165 SER A CA 1
ATOM 1168 C C . SER A 1 165 ? 10.772 -14.488 -8.178 1.00 88.75 165 SER A C 1
ATOM 1170 O O . SER A 1 165 ? 10.842 -15.558 -7.575 1.00 88.75 165 SER A O 1
ATOM 1172 N N . THR A 1 166 ? 11.368 -13.379 -7.732 1.00 87.06 166 THR A N 1
ATOM 1173 C CA . THR A 1 166 ? 12.233 -13.354 -6.543 1.00 87.06 166 THR A CA 1
ATOM 1174 C C . THR A 1 166 ? 11.467 -12.906 -5.299 1.00 87.06 166 THR A C 1
ATOM 1176 O O . THR A 1 166 ? 11.718 -13.406 -4.204 1.00 87.06 166 THR A O 1
ATOM 1179 N N . VAL A 1 167 ? 10.519 -11.983 -5.457 1.00 85.75 167 VAL A N 1
ATOM 1180 C CA . VAL A 1 167 ? 9.710 -11.407 -4.380 1.00 85.75 167 VAL A CA 1
ATOM 1181 C C . VAL A 1 167 ? 8.363 -12.124 -4.353 1.00 85.75 167 VAL A C 1
ATOM 1183 O O . VAL A 1 167 ? 7.413 -11.736 -5.025 1.00 85.75 167 VAL A O 1
ATOM 1186 N N . THR A 1 168 ? 8.303 -13.223 -3.600 1.00 76.25 168 THR A N 1
ATOM 1187 C CA . THR A 1 168 ? 7.117 -14.098 -3.515 1.00 76.25 168 THR A CA 1
ATOM 1188 C C . THR A 1 168 ? 6.099 -13.646 -2.472 1.00 76.25 168 THR A C 1
ATOM 1190 O O . THR A 1 168 ? 4.936 -14.033 -2.531 1.00 76.25 168 THR A O 1
ATOM 1193 N N . THR A 1 169 ? 6.538 -12.844 -1.505 1.00 81.19 169 THR A N 1
ATOM 1194 C CA . THR A 1 169 ? 5.687 -12.154 -0.534 1.00 81.19 169 THR A CA 1
ATOM 1195 C C . THR A 1 169 ? 5.922 -10.668 -0.709 1.00 81.19 169 THR A C 1
ATOM 1197 O O . THR A 1 169 ? 7.074 -10.246 -0.819 1.00 81.19 169 THR A O 1
ATOM 1200 N N . ASP A 1 170 ? 4.841 -9.895 -0.765 1.00 82.75 170 ASP A N 1
ATOM 1201 C CA . ASP A 1 170 ? 4.949 -8.453 -0.943 1.00 82.75 170 ASP A CA 1
ATOM 1202 C C . ASP A 1 170 ? 5.717 -7.814 0.221 1.00 82.75 170 ASP A C 1
ATOM 1204 O O . ASP A 1 170 ? 5.737 -8.336 1.339 1.00 82.75 170 ASP A O 1
ATOM 1208 N N . CYS A 1 171 ? 6.396 -6.711 -0.065 1.00 85.38 171 CYS A N 1
ATOM 1209 C CA . CYS A 1 171 ? 7.314 -6.065 0.861 1.00 85.38 171 CYS A CA 1
ATOM 1210 C C . CYS A 1 171 ? 7.404 -4.564 0.596 1.00 85.38 171 CYS A C 1
ATOM 1212 O O . CYS A 1 171 ? 7.174 -4.106 -0.524 1.00 85.38 171 CYS A O 1
ATOM 1214 N N . THR A 1 172 ? 7.751 -3.780 1.618 1.00 83.06 172 THR A N 1
ATOM 1215 C CA . THR A 1 172 ? 7.944 -2.332 1.449 1.00 83.06 172 THR A CA 1
ATOM 1216 C C . THR A 1 172 ? 9.369 -2.001 1.038 1.00 83.06 172 THR A C 1
ATOM 1218 O O . THR A 1 172 ? 10.342 -2.468 1.637 1.00 83.06 172 THR A O 1
ATOM 1221 N N . LEU A 1 173 ? 9.516 -1.124 0.045 1.00 76.62 173 LEU A N 1
ATOM 1222 C CA . LEU A 1 173 ? 10.808 -0.504 -0.239 1.00 76.62 173 LEU A CA 1
ATOM 1223 C C . LEU A 1 173 ? 11.006 0.707 0.669 1.00 76.62 173 LEU A C 1
ATOM 1225 O O . LEU A 1 173 ? 10.296 1.700 0.541 1.00 76.62 173 LEU A O 1
ATOM 1229 N N . PHE A 1 174 ? 11.979 0.625 1.581 1.00 71.38 174 PHE A N 1
ATOM 1230 C CA . PHE A 1 174 ? 12.354 1.713 2.497 1.00 71.38 174 PHE A CA 1
ATOM 1231 C C . PHE A 1 174 ? 11.179 2.277 3.326 1.00 71.38 174 PHE A C 1
ATOM 1233 O O . PHE A 1 174 ? 11.142 3.471 3.612 1.00 71.38 174 PHE A O 1
ATOM 1240 N N . GLY A 1 175 ? 10.202 1.435 3.689 1.00 64.44 175 GLY A N 1
ATOM 1241 C CA . GLY A 1 175 ? 8.982 1.862 4.394 1.00 64.44 175 GLY A CA 1
ATOM 1242 C C . GLY A 1 175 ? 8.000 2.674 3.535 1.00 64.44 175 GLY A C 1
ATOM 1243 O O . GLY A 1 175 ? 7.100 3.312 4.075 1.00 64.44 175 GLY A O 1
ATOM 1244 N N . GLY A 1 176 ? 8.200 2.684 2.215 1.00 69.00 176 GLY A N 1
ATOM 1245 C CA . GLY A 1 176 ? 7.337 3.318 1.224 1.00 69.00 176 GLY A CA 1
ATOM 1246 C C . GLY A 1 176 ? 6.343 2.334 0.584 1.00 69.00 176 GLY A C 1
ATOM 1247 O O . GLY A 1 176 ? 5.819 1.462 1.277 1.00 69.00 176 GLY A O 1
ATOM 1248 N N . PRO A 1 177 ? 6.039 2.473 -0.721 1.00 75.38 177 PRO A N 1
ATOM 1249 C CA . PRO A 1 177 ? 5.040 1.643 -1.393 1.00 75.38 177 PRO A CA 1
ATOM 1250 C C . PRO A 1 177 ? 5.417 0.156 -1.406 1.00 75.38 177 PRO A C 1
ATOM 1252 O O . PRO A 1 177 ? 6.595 -0.214 -1.315 1.00 75.38 177 PRO A O 1
ATOM 1255 N N . LEU A 1 178 ? 4.392 -0.685 -1.563 1.00 80.44 178 LEU A N 1
ATOM 1256 C CA . LEU A 1 178 ? 4.566 -2.119 -1.753 1.00 80.44 178 LEU A CA 1
ATOM 1257 C C . LEU A 1 178 ? 5.236 -2.399 -3.097 1.00 80.44 178 LEU A C 1
ATOM 1259 O O . LEU A 1 178 ? 4.821 -1.878 -4.136 1.00 80.44 178 LEU A O 1
ATOM 1263 N N . LEU A 1 179 ? 6.275 -3.228 -3.088 1.00 85.56 179 LEU A N 1
ATOM 1264 C CA . LEU A 1 179 ? 7.024 -3.533 -4.296 1.00 85.56 179 LEU A CA 1
ATOM 1265 C C . LEU A 1 179 ? 6.127 -4.192 -5.342 1.00 85.56 179 LEU A C 1
ATOM 1267 O O . LEU A 1 179 ? 6.063 -3.714 -6.471 1.00 85.56 179 LEU A O 1
ATOM 1271 N N . VAL A 1 180 ? 5.406 -5.251 -4.983 1.00 85.94 180 VAL A N 1
ATOM 1272 C CA . VAL A 1 180 ? 4.579 -5.973 -5.953 1.00 85.94 180 VAL A CA 1
ATOM 1273 C C . VAL A 1 180 ? 3.208 -5.312 -6.081 1.00 85.94 180 VAL A C 1
ATOM 1275 O O . VAL A 1 180 ? 2.799 -4.938 -7.182 1.00 85.94 180 VAL A O 1
ATOM 1278 N N . GLY A 1 181 ? 2.514 -5.114 -4.962 1.00 81.88 181 GLY A N 1
ATOM 1279 C CA . GLY A 1 181 ? 1.129 -4.655 -4.936 1.00 81.88 181 GLY A CA 1
ATOM 1280 C C . GLY A 1 181 ? 0.918 -3.220 -5.412 1.00 81.88 181 GLY A C 1
ATOM 1281 O O . GLY A 1 181 ? -0.162 -2.919 -5.919 1.00 81.88 181 GLY A O 1
ATOM 1282 N N . ASP A 1 182 ? 1.934 -2.356 -5.298 1.00 81.88 182 ASP A N 1
ATOM 1283 C CA . ASP A 1 182 ? 1.855 -0.977 -5.782 1.00 81.88 182 ASP A CA 1
ATOM 1284 C C . ASP A 1 182 ? 2.741 -0.739 -6.998 1.00 81.88 182 ASP A C 1
ATOM 1286 O O . ASP A 1 182 ? 2.230 -0.377 -8.055 1.00 81.88 182 ASP A O 1
ATOM 1290 N N . ILE A 1 183 ? 4.061 -0.913 -6.863 1.00 85.75 183 ILE A N 1
ATOM 1291 C CA . ILE A 1 183 ? 5.002 -0.521 -7.920 1.00 85.75 183 ILE A CA 1
ATOM 1292 C C . ILE A 1 183 ? 4.827 -1.419 -9.143 1.00 85.75 183 ILE A C 1
ATOM 1294 O O . ILE A 1 183 ? 4.621 -0.902 -10.243 1.00 85.75 183 ILE A O 1
ATOM 1298 N N . MET A 1 184 ? 4.902 -2.743 -8.974 1.00 89.38 184 MET A N 1
ATOM 1299 C CA . MET A 1 184 ? 4.800 -3.666 -10.106 1.00 89.38 184 MET A CA 1
ATOM 1300 C C . MET A 1 184 ? 3.408 -3.639 -10.723 1.00 89.38 184 MET A C 1
ATOM 1302 O O . MET A 1 184 ? 3.305 -3.526 -11.940 1.00 89.38 184 MET A O 1
ATOM 1306 N N . LYS A 1 185 ? 2.350 -3.641 -9.906 1.00 88.00 185 LYS A N 1
ATOM 1307 C CA . LYS A 1 185 ? 0.975 -3.572 -10.408 1.00 88.00 185 LYS A CA 1
ATOM 1308 C C . LYS A 1 185 ? 0.711 -2.309 -11.237 1.00 88.00 185 LYS A C 1
ATOM 1310 O O . LYS A 1 185 ? 0.226 -2.413 -12.356 1.00 88.00 185 LYS A O 1
ATOM 1315 N N . GLN A 1 186 ? 1.081 -1.129 -10.737 1.00 86.31 186 GLN A N 1
ATOM 1316 C CA . GLN A 1 186 ? 0.912 0.115 -11.504 1.00 86.31 186 GLN A CA 1
ATOM 1317 C C . GLN A 1 186 ? 1.792 0.143 -12.758 1.00 86.31 186 GLN A C 1
ATOM 1319 O O . GLN A 1 186 ? 1.410 0.714 -13.774 1.00 86.31 186 GLN A O 1
ATOM 1324 N N . THR A 1 187 ? 2.968 -0.486 -12.710 1.00 87.75 187 THR A N 1
ATOM 1325 C CA . THR A 1 187 ? 3.836 -0.622 -13.885 1.00 87.75 187 THR A CA 1
ATOM 1326 C C . THR A 1 187 ? 3.197 -1.511 -14.953 1.00 87.75 187 THR A C 1
ATOM 1328 O O . THR A 1 187 ? 3.240 -1.172 -16.134 1.00 87.75 187 THR A O 1
ATOM 1331 N N . GLU A 1 188 ? 2.571 -2.621 -14.555 1.00 88.38 188 GLU A N 1
ATOM 1332 C CA . GLU A 1 188 ? 1.810 -3.490 -15.458 1.00 88.38 188 GLU A CA 1
ATOM 1333 C C . GLU A 1 188 ? 0.610 -2.759 -16.068 1.00 88.38 188 GLU A C 1
ATOM 1335 O O . GLU A 1 188 ? 0.417 -2.829 -17.282 1.00 88.38 188 GLU A O 1
ATOM 1340 N N . GLU A 1 189 ? -0.150 -2.018 -15.256 1.00 89.12 189 GLU A N 1
ATOM 1341 C CA . GLU A 1 189 ? -1.284 -1.202 -15.707 1.00 89.12 189 GLU A CA 1
ATOM 1342 C C . GLU A 1 189 ? -0.838 -0.141 -16.726 1.00 89.12 189 GLU A C 1
ATOM 1344 O O . GLU A 1 189 ? -1.371 -0.100 -17.834 1.00 89.12 189 GLU A O 1
ATOM 1349 N N . ALA A 1 190 ? 0.212 0.631 -16.424 1.00 88.06 190 ALA A N 1
ATOM 1350 C CA . ALA A 1 190 ? 0.751 1.643 -17.335 1.00 88.06 190 ALA A CA 1
ATOM 1351 C C . ALA A 1 190 ? 1.240 1.039 -18.667 1.00 88.06 190 ALA A C 1
ATOM 1353 O O . ALA A 1 190 ? 1.041 1.618 -19.737 1.00 88.06 190 ALA A O 1
ATOM 1354 N N . CYS A 1 191 ? 1.860 -0.144 -18.629 1.00 89.50 191 CYS A N 1
ATOM 1355 C CA . CYS A 1 191 ? 2.279 -0.835 -19.846 1.00 89.50 191 CYS A CA 1
ATOM 1356 C C . CYS A 1 191 ? 1.109 -1.406 -20.654 1.00 89.50 191 CYS A C 1
ATOM 1358 O O . CYS A 1 191 ? 1.182 -1.429 -21.885 1.00 89.50 191 CYS A O 1
ATOM 1360 N N . ALA A 1 192 ? 0.043 -1.859 -19.994 1.00 88.12 192 ALA A N 1
ATOM 1361 C CA . ALA A 1 192 ? -1.167 -2.326 -20.660 1.00 88.12 192 ALA A CA 1
ATOM 1362 C C . ALA A 1 192 ? -1.917 -1.173 -21.344 1.00 88.12 192 ALA A C 1
ATOM 1364 O O . ALA A 1 192 ? -2.348 -1.324 -22.488 1.00 88.12 192 ALA A O 1
ATOM 1365 N N . GLU A 1 193 ? -2.020 -0.019 -20.683 1.00 87.00 193 GLU A N 1
ATOM 1366 C CA . GLU A 1 193 ? -2.612 1.198 -21.249 1.00 87.00 193 GLU A CA 1
ATOM 1367 C C . GLU A 1 193 ? -1.849 1.665 -22.494 1.00 87.00 193 GLU A C 1
ATOM 1369 O O . GLU A 1 193 ? -2.451 1.822 -23.557 1.00 87.00 193 GLU A O 1
ATOM 1374 N N . PHE A 1 194 ? -0.516 1.767 -22.411 1.00 87.25 194 PHE A N 1
ATOM 1375 C CA . PHE A 1 194 ? 0.322 2.108 -23.565 1.00 87.25 194 PHE A CA 1
ATOM 1376 C C . PHE A 1 194 ? 0.118 1.139 -24.743 1.00 87.25 194 PHE A C 1
ATOM 1378 O O . PHE A 1 194 ? -0.009 1.559 -25.896 1.00 87.25 194 PHE A O 1
ATOM 1385 N N . ALA A 1 195 ? 0.062 -0.168 -24.467 1.00 85.12 195 ALA A N 1
ATOM 1386 C CA . ALA A 1 195 ? -0.171 -1.168 -25.503 1.00 85.12 195 ALA A CA 1
ATOM 1387 C C . ALA A 1 195 ? -1.546 -0.990 -26.171 1.00 85.12 195 ALA A C 1
ATOM 1389 O O . ALA A 1 195 ? -1.643 -1.091 -27.395 1.00 85.12 195 ALA A O 1
ATOM 1390 N N . ALA A 1 196 ? -2.592 -0.683 -25.399 1.00 83.75 196 ALA A N 1
ATOM 1391 C CA . ALA A 1 196 ? -3.930 -0.432 -25.929 1.00 83.75 196 ALA A CA 1
ATOM 1392 C C . ALA A 1 196 ? -3.972 0.814 -26.832 1.00 83.75 196 ALA A C 1
ATOM 1394 O O . ALA A 1 196 ? -4.508 0.737 -27.938 1.00 83.75 196 ALA A O 1
ATOM 1395 N N . GLU A 1 197 ? -3.350 1.921 -26.416 1.00 79.44 197 GLU A N 1
ATOM 1396 C CA . GLU A 1 197 ? -3.278 3.157 -27.212 1.00 79.44 197 GLU A CA 1
ATOM 1397 C C . GLU A 1 197 ? -2.504 2.965 -28.526 1.00 79.44 197 GLU A C 1
ATOM 1399 O O . GLU A 1 197 ? -2.881 3.518 -29.564 1.00 79.44 197 GLU A O 1
ATOM 1404 N N . SER A 1 198 ? -1.449 2.144 -28.504 1.00 72.62 198 SER A N 1
ATOM 1405 C CA . SER A 1 198 ? -0.621 1.852 -29.682 1.00 72.62 198 SER A CA 1
ATOM 1406 C C . SER A 1 198 ? -1.321 1.014 -30.760 1.00 72.62 198 SER A C 1
ATOM 1408 O O . SER A 1 198 ? -0.865 0.993 -31.897 1.00 72.62 198 SER A O 1
ATOM 1410 N N . LEU A 1 199 ? -2.419 0.325 -30.423 1.00 69.88 199 LEU A N 1
ATOM 1411 C CA . LEU A 1 199 ? -3.216 -0.474 -31.366 1.00 69.88 199 LEU A CA 1
ATOM 1412 C C . LEU A 1 199 ? -4.355 0.325 -32.016 1.00 69.88 199 LEU A C 1
ATOM 1414 O O . LEU A 1 199 ? -4.953 -0.136 -32.989 1.00 69.88 199 LEU A O 1
ATOM 1418 N N . THR A 1 200 ? -4.683 1.491 -31.460 1.00 63.47 200 THR A N 1
ATOM 1419 C CA . THR A 1 200 ? -5.751 2.376 -31.948 1.00 63.47 200 THR A CA 1
ATOM 1420 C C . THR A 1 200 ? -5.266 3.515 -32.848 1.00 63.47 200 THR A C 1
ATOM 1422 O O . THR A 1 200 ? -6.106 4.163 -33.473 1.00 63.47 200 THR A O 1
ATOM 1425 N N . ASN A 1 201 ? -3.950 3.742 -32.934 1.00 53.22 201 ASN A N 1
ATOM 1426 C CA . ASN A 1 201 ? -3.296 4.743 -33.791 1.00 53.22 201 ASN A CA 1
ATOM 1427 C C . ASN A 1 201 ? -2.480 4.073 -34.901 1.00 53.22 201 ASN A C 1
ATOM 1429 O O . ASN A 1 201 ? -2.397 4.671 -35.998 1.00 53.22 201 ASN A O 1
#

InterPro domains:
  IPR002200 Elicitin [PF00964] (23-103)
  IPR002200 Elicitin [PF00964] (111-191)
  IPR002200 Elicitin [SM01187] (21-104)
  IPR002200 Elicitin [SM01187] (109-192)
  IPR036470 Elicitin superfamily [G3DSA:1.10.239.10] (14-103)
  IPR036470 Elicitin superfamily [G3DSA:1.10.239.10] (104-194)
  IPR036470 Elicitin superfamily [SSF48647] (18-104)
  IPR036470 Elicitin superfamily [SSF48647] (107-192)

Foldseek 3Di:
DDDDDDPPPPPPPPPPPPVFAADDVVLLCVLCVDPLNVVLCVQQVDHLQPDWADDLVRLVRQLVRPSSVVSLVSQCVSDVDWHQHPVRATSVVGYNVSNVVSNVQQVFAAPDPVLVVVLCPDPLNVVLCVQQVDHCLVVDADDLVSLVRRLVDPSNVVSLVSCCVSCVDWHHHVSHGTSCPPRSVSSVVSNVVVVVVVVVD

pLDDT: mean 80.32, std 14.95, range [33.16, 93.5]

Solvent-accessible surface area (backbone atoms only — no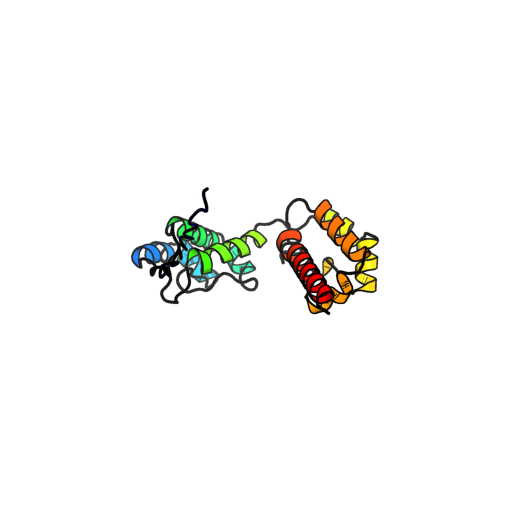t comparable to full-atom values): 11376 Å² total; per-residue (Å²): 136,91,82,82,85,80,78,80,78,78,77,74,74,73,72,70,79,74,72,68,47,68,51,59,63,70,64,51,45,61,45,60,67,31,72,36,30,50,52,22,27,73,76,60,69,53,43,83,74,80,45,74,38,53,44,85,91,48,22,74,62,41,53,72,33,67,37,37,51,48,37,48,51,48,42,55,70,71,46,87,64,69,23,18,35,96,82,71,41,35,42,43,78,48,21,38,53,47,25,52,59,49,26,52,41,69,76,32,53,63,52,57,65,70,61,51,50,58,52,62,66,31,69,29,31,50,50,23,27,73,75,53,70,54,51,76,91,72,61,59,56,56,48,62,88,49,21,82,60,41,58,82,32,66,35,36,52,46,35,53,51,52,46,62,70,70,53,84,63,72,18,6,48,93,79,46,56,28,47,49,80,41,28,48,46,41,35,52,50,25,35,51,51,50,54,55,56,64,73,76,109

Secondary structure (DSSP, 8-state):
-------------------PPBPPHHHHHHHHTSHHHHHHHHHH---TTTS----HHHHHHHHT-HHHHHHHHHHHHH-SS--B-TTS-BIIIIIIHHHHHHHHHHHSPBPPHHHHHHHHTSHHHHHHHHHH---GGG--PPPHHHHHHHTT-HHHHHHHHHHHHH--S--BSTTSSBIIIIIIHHHHHHHHHHHHHHHH-

Radius of gyration: 23.29 Å; Cα contacts (8 Å, |Δi|>4): 245; chains: 1; bounding box: 66×40×63 Å